Protein AF-A0A947CM32-F1 (afdb_monomer)

Radius of gyration: 19.54 Å; Cα contacts (8 Å, |Δi|>4): 293; chains: 1; bounding box: 45×35×66 Å

Nearest PDB structures (foldseek):
  1za0-assembly1_A  TM=7.035E-01  e=2.248E-02  Mycobacterium tuberculosis H37Rv
  6gp2-assembly1_B  TM=4.906E-01  e=3.180E-02  Mesoplasma florum L1
  4n83-assembly2_H  TM=5.102E-01  e=8.622E-02  Streptococcus sanguinis SK36
  7mmu-assembly1_B  TM=5.533E-01  e=1.515E-01  Aerococcus sp. Group 1
  2uw2-assembly1_A-2  TM=4.986E-01  e=1.515E-01  Homo sapiens

pLDDT: mean 83.69, std 16.02, range [38.38, 98.62]

Foldseek 3Di:
DVVLVVPFDQQDDPPFPLLLLQVQAWDPLVLVLLLVLLLLLCCLVVVLVLCCLFLLVVDPVSNVLSVSSNVRSNNLSVSSQSSCVSNPNHDDPCPNVVLVVVQPPVVVVVSVVLSVCRVVPVLQSLLLVLLLQLLQLLLLLVLLVLCLVPIPRPSSNVSSVSSSVSSVSSNVVSLVVSQVSLVVDPVSLVVSQVCCQPPDDHRCCSSDPLLVVLVSLCSSQPDCRSLVSLVVSLVSSLPRRNSPPRSRSNVSNVVNVVVNVVVVVVVVVVVVVVVVD

Structure (mmCIF, N/CA/C/O backbone):
data_AF-A0A947CM32-F1
#
_entry.id   AF-A0A947CM32-F1
#
loop_
_atom_site.group_PDB
_atom_site.id
_atom_site.type_symbol
_atom_site.label_atom_id
_atom_site.label_alt_id
_atom_site.label_comp_id
_atom_site.label_asym_id
_atom_site.label_entity_id
_atom_site.label_seq_id
_atom_site.pdbx_PDB_ins_code
_atom_site.Cartn_x
_atom_site.Cartn_y
_atom_site.Cartn_z
_atom_site.occupancy
_atom_site.B_iso_or_equiv
_atom_site.auth_seq_id
_atom_site.auth_comp_id
_atom_site.auth_asym_id
_atom_site.auth_atom_id
_atom_site.pdbx_PDB_model_num
ATOM 1 N N . MET A 1 1 ? -2.666 6.054 -19.650 1.00 83.31 1 MET A N 1
ATOM 2 C CA . MET A 1 1 ? -2.819 6.970 -18.499 1.00 83.31 1 MET A CA 1
ATOM 3 C C . MET A 1 1 ? -4.246 7.495 -18.274 1.00 83.31 1 MET A C 1
ATOM 5 O O . MET A 1 1 ? -4.754 7.391 -17.166 1.00 83.31 1 MET A O 1
ATOM 9 N N . ASP A 1 2 ? -4.926 8.022 -19.293 1.00 78.88 2 ASP A N 1
ATOM 10 C CA . ASP A 1 2 ? -6.162 8.830 -19.176 1.00 78.88 2 ASP A CA 1
ATOM 11 C C . ASP A 1 2 ? -7.282 8.268 -18.295 1.00 78.88 2 ASP A C 1
ATOM 13 O O . ASP A 1 2 ? -7.947 9.008 -17.571 1.00 78.88 2 ASP A O 1
ATOM 17 N N . LYS A 1 3 ? -7.512 6.950 -18.342 1.00 80.31 3 LYS A N 1
ATOM 18 C CA . LYS A 1 3 ? -8.532 6.307 -17.505 1.00 80.31 3 LYS A CA 1
ATOM 19 C C . LYS A 1 3 ? -8.216 6.456 -16.014 1.00 80.31 3 LYS A C 1
ATOM 21 O O . LYS A 1 3 ? -9.149 6.615 -15.239 1.00 80.31 3 LYS A O 1
ATOM 26 N N . PHE A 1 4 ? -6.945 6.397 -15.620 1.00 84.81 4 PHE A N 1
ATOM 27 C CA . PHE A 1 4 ? -6.530 6.554 -14.227 1.00 84.81 4 PHE A CA 1
ATOM 28 C C . PHE A 1 4 ? -6.818 7.981 -13.743 1.00 84.81 4 PHE A C 1
ATOM 30 O O . PHE A 1 4 ? -7.573 8.156 -12.792 1.00 84.81 4 PHE A O 1
ATOM 37 N N . LEU A 1 5 ? -6.345 8.985 -14.490 1.00 83.81 5 LEU A N 1
ATOM 38 C CA . LEU A 1 5 ? -6.530 10.404 -14.160 1.00 83.81 5 LEU A CA 1
ATOM 39 C C . LEU A 1 5 ? -8.009 10.804 -14.058 1.00 83.81 5 LEU A C 1
ATOM 41 O O . LEU A 1 5 ? -8.400 11.466 -13.107 1.00 83.81 5 LEU A O 1
ATOM 45 N N . LYS A 1 6 ? -8.860 10.348 -14.990 1.00 86.31 6 LYS A N 1
ATOM 46 C CA . LYS A 1 6 ? -10.304 10.664 -14.989 1.00 86.31 6 LYS A CA 1
ATOM 47 C C . LYS A 1 6 ? -11.055 10.186 -13.747 1.00 86.31 6 LYS A C 1
ATOM 49 O O . LYS A 1 6 ? -12.117 10.715 -13.442 1.00 86.31 6 LYS A O 1
ATOM 54 N N . HIS A 1 7 ? -10.558 9.143 -13.090 1.00 84.94 7 HIS A N 1
ATOM 55 C CA . HIS A 1 7 ? -11.209 8.566 -11.916 1.00 84.94 7 HIS A CA 1
ATOM 56 C C . HIS A 1 7 ? -10.522 8.970 -10.619 1.00 84.94 7 HIS A C 1
ATOM 58 O O . HIS A 1 7 ? -10.969 8.521 -9.560 1.00 84.94 7 HIS A O 1
ATOM 64 N N . SER A 1 8 ? -9.465 9.782 -10.703 1.00 87.81 8 SER A N 1
ATOM 65 C CA . SER A 1 8 ? -8.749 10.192 -9.518 1.00 87.81 8 SER A CA 1
ATOM 66 C C . SER A 1 8 ? -9.527 11.213 -8.713 1.00 87.81 8 SER A C 1
ATOM 68 O O . SER A 1 8 ? -10.136 12.130 -9.268 1.00 87.81 8 SER A O 1
ATOM 70 N N . ARG A 1 9 ? -9.531 11.015 -7.397 1.00 91.38 9 ARG A N 1
ATOM 71 C CA . ARG A 1 9 ? -10.192 11.900 -6.443 1.00 91.38 9 ARG A CA 1
ATOM 72 C C . ARG A 1 9 ? -9.753 11.583 -5.025 1.00 91.38 9 ARG A C 1
ATOM 74 O O . ARG A 1 9 ? -9.505 10.424 -4.696 1.00 91.38 9 ARG A O 1
ATOM 81 N N . ARG A 1 10 ? -9.814 12.602 -4.169 1.00 93.75 10 ARG A N 1
ATOM 82 C CA . ARG A 1 10 ? -9.846 12.432 -2.717 1.00 93.75 10 ARG A CA 1
ATOM 83 C C . ARG A 1 10 ? -10.887 11.365 -2.348 1.00 93.75 10 ARG A C 1
ATOM 85 O O . ARG A 1 10 ? -11.966 11.313 -2.948 1.00 93.75 10 ARG A O 1
ATOM 92 N N . ILE A 1 11 ? -10.568 10.518 -1.370 1.00 93.00 11 ILE A N 1
ATOM 93 C CA . ILE A 1 11 ? -11.569 9.620 -0.792 1.00 93.00 11 ILE A CA 1
ATOM 94 C C . ILE A 1 11 ? -12.712 10.436 -0.187 1.00 93.00 11 ILE A C 1
ATOM 96 O O . ILE A 1 11 ? -12.493 11.385 0.562 1.00 93.00 11 ILE A O 1
ATOM 100 N N . GLU A 1 12 ? -13.939 10.080 -0.554 1.00 92.12 12 GLU A N 1
ATOM 101 C CA . GLU A 1 12 ? -15.121 10.734 -0.006 1.00 92.12 12 GLU A CA 1
ATOM 102 C C . GLU A 1 12 ? -15.293 10.303 1.448 1.00 92.12 12 GLU A C 1
ATOM 104 O O . GLU A 1 12 ? -15.226 9.107 1.749 1.00 92.12 12 GLU A O 1
ATOM 109 N N . THR A 1 13 ? -15.491 11.273 2.331 1.00 94.50 13 THR A N 1
ATOM 110 C CA . THR A 1 13 ? -15.643 11.045 3.771 1.00 94.50 13 THR A CA 1
ATOM 111 C C . THR A 1 13 ? -16.726 11.917 4.405 1.00 94.50 13 THR A C 1
ATOM 113 O O . THR A 1 13 ? -16.988 11.795 5.600 1.00 94.50 13 THR A O 1
ATOM 116 N N . THR A 1 14 ? -17.367 12.800 3.632 1.00 93.12 14 THR A N 1
ATOM 117 C CA . THR A 1 14 ? -18.371 13.743 4.150 1.00 93.12 14 THR A CA 1
ATOM 118 C C . THR A 1 14 ? -19.693 13.074 4.519 1.00 93.12 14 THR A C 1
ATOM 120 O O . THR A 1 14 ? -20.426 13.597 5.350 1.00 93.12 14 THR A O 1
ATOM 123 N N . ASP A 1 15 ? -19.981 11.912 3.939 1.00 96.12 15 ASP A N 1
ATOM 124 C CA . ASP A 1 15 ? -21.167 11.086 4.182 1.00 96.12 15 ASP A CA 1
ATOM 125 C C . ASP A 1 15 ? -20.949 9.984 5.236 1.00 96.12 15 ASP A C 1
ATOM 127 O O . ASP A 1 15 ? -21.861 9.202 5.499 1.00 96.12 15 ASP A O 1
ATOM 131 N N . LEU A 1 16 ? -19.753 9.889 5.827 1.00 97.50 16 LEU A N 1
ATOM 132 C CA . LEU A 1 16 ? -19.474 8.938 6.902 1.00 97.50 16 LEU A CA 1
ATOM 133 C C . LEU A 1 16 ? -20.061 9.441 8.230 1.00 97.50 16 LEU A C 1
ATOM 135 O O . LEU A 1 16 ? -19.869 10.595 8.611 1.00 97.50 16 LEU A O 1
ATOM 139 N N . ASP A 1 17 ? 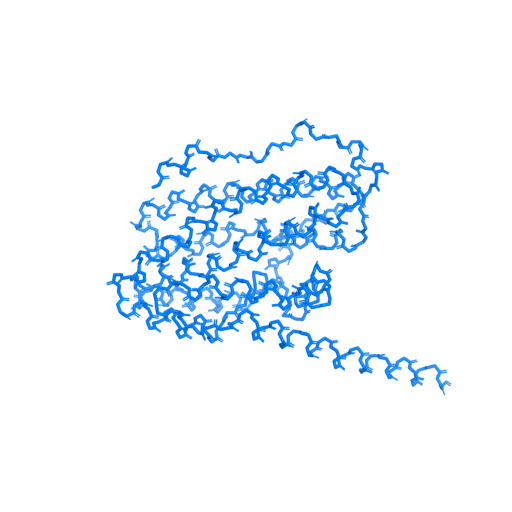-20.747 8.558 8.958 1.00 98.12 17 ASP A N 1
ATOM 140 C CA . ASP A 1 17 ? -21.308 8.856 10.282 1.00 98.12 17 ASP A CA 1
ATOM 141 C C . ASP A 1 17 ? -20.208 8.803 11.355 1.00 98.12 17 ASP A C 1
ATOM 143 O O . ASP A 1 17 ? -19.972 7.786 12.006 1.00 98.12 17 ASP A O 1
ATOM 147 N N . TRP A 1 18 ? -19.492 9.912 11.523 1.00 98.06 18 TRP A N 1
ATOM 148 C CA . TRP A 1 18 ? -18.396 10.013 12.491 1.00 98.06 18 TRP A CA 1
ATOM 149 C C . TRP A 1 18 ? -18.844 9.854 13.946 1.00 98.06 18 TRP A C 1
ATOM 151 O O . TRP A 1 18 ? -18.067 9.379 14.773 1.00 98.06 18 TRP A O 1
ATOM 161 N N . GLU A 1 19 ? -20.096 10.187 14.264 1.00 98.00 19 GLU A N 1
ATOM 162 C CA . GLU A 1 19 ? -20.643 9.946 15.598 1.00 98.00 19 GLU A CA 1
ATOM 163 C C . GLU A 1 19 ? -20.833 8.447 15.842 1.00 98.00 19 GLU A C 1
ATOM 165 O O . GLU A 1 19 ? -20.512 7.953 16.922 1.00 98.00 19 GLU A O 1
ATOM 170 N N . LEU A 1 20 ? -21.312 7.694 14.845 1.00 98.38 20 LEU A N 1
ATOM 171 C CA . LEU A 1 20 ? -21.363 6.234 14.916 1.00 98.38 20 LEU A CA 1
ATOM 172 C C . LEU A 1 20 ? -19.969 5.631 15.053 1.00 98.38 20 LEU A C 1
ATOM 174 O O . LEU A 1 20 ? -19.799 4.722 15.865 1.00 98.38 20 LEU A O 1
ATOM 178 N N . ALA A 1 21 ? -18.986 6.148 14.309 1.00 98.25 21 ALA A N 1
ATOM 179 C CA . ALA A 1 21 ? -17.605 5.695 14.426 1.00 98.25 21 ALA A CA 1
ATOM 180 C C . ALA A 1 21 ? -17.101 5.836 15.870 1.00 98.25 21 ALA A C 1
ATOM 182 O O . ALA A 1 21 ? -16.600 4.863 16.427 1.00 98.25 21 ALA A O 1
ATOM 183 N N . ALA A 1 22 ? -17.317 7.001 16.488 1.00 98.25 22 ALA A N 1
ATOM 184 C CA . ALA A 1 22 ? -16.940 7.266 17.874 1.00 98.25 22 ALA A CA 1
ATOM 185 C C . ALA A 1 22 ? -17.697 6.381 18.881 1.00 98.25 22 ALA A C 1
ATOM 187 O O . ALA A 1 22 ? -17.101 5.877 19.829 1.00 98.25 22 ALA A O 1
ATOM 188 N N . ARG A 1 23 ? -19.006 6.166 18.679 1.00 98.31 23 ARG A N 1
ATOM 189 C CA . ARG A 1 23 ? -19.837 5.341 19.577 1.00 98.31 23 ARG A CA 1
ATOM 190 C C . ARG A 1 23 ? -19.450 3.864 19.565 1.00 98.31 23 ARG A C 1
ATOM 192 O O . ARG A 1 23 ? -19.483 3.241 20.620 1.00 98.31 23 ARG A O 1
ATOM 199 N N . VAL A 1 24 ? -19.162 3.299 18.390 1.00 98.25 24 VAL A N 1
ATOM 200 C CA . VAL A 1 24 ? -18.735 1.892 18.269 1.00 98.25 24 VAL A CA 1
ATOM 201 C C . VAL A 1 24 ? -17.275 1.740 18.695 1.00 98.25 24 VAL A C 1
ATOM 203 O O . VAL A 1 24 ? -16.924 0.756 19.339 1.00 98.25 24 VAL A O 1
ATOM 206 N N . GLY A 1 25 ? -16.442 2.734 18.382 1.00 98.00 25 GLY A N 1
ATOM 207 C CA . GLY A 1 25 ? -15.012 2.712 18.660 1.00 98.00 25 GLY A CA 1
ATOM 208 C C . GLY A 1 25 ? -14.255 1.741 17.756 1.00 98.00 25 GLY A C 1
ATOM 209 O O . GLY A 1 25 ? -14.785 1.230 16.767 1.00 98.00 25 GLY A O 1
ATOM 210 N N . ILE A 1 26 ? -12.988 1.516 18.084 1.00 98.06 26 ILE A N 1
ATOM 211 C CA . ILE A 1 26 ? -12.110 0.540 17.432 1.00 98.06 26 ILE A CA 1
ATOM 212 C C . ILE A 1 26 ? -11.317 -0.201 18.509 1.00 98.06 26 ILE A C 1
ATOM 214 O O . ILE A 1 26 ? -11.085 0.315 19.602 1.00 98.06 26 ILE A O 1
ATOM 218 N N . SER A 1 27 ? -10.892 -1.421 18.212 1.00 96.06 27 SER A N 1
ATOM 219 C CA . SER A 1 27 ? -10.006 -2.189 19.083 1.00 96.06 27 SER A CA 1
ATOM 220 C C . SER A 1 27 ? -8.600 -1.582 19.133 1.00 96.06 27 SER A C 1
ATOM 222 O O . SER A 1 27 ? -8.153 -0.895 18.212 1.00 96.06 27 SER A O 1
ATOM 224 N N . ALA A 1 28 ? -7.843 -1.912 20.184 1.00 93.12 28 ALA A N 1
ATOM 225 C CA . ALA A 1 28 ? -6.446 -1.493 20.303 1.00 93.12 28 ALA A CA 1
ATOM 226 C C . ALA A 1 28 ? -5.590 -1.965 19.112 1.00 93.12 28 ALA A C 1
ATOM 228 O O . ALA A 1 28 ? -4.739 -1.226 18.626 1.00 93.12 28 ALA A O 1
ATOM 229 N N . THR A 1 29 ? -5.842 -3.176 18.603 1.00 91.06 29 THR A N 1
ATOM 230 C CA . THR A 1 29 ? -5.137 -3.704 17.428 1.00 91.06 29 THR A CA 1
ATOM 231 C C . THR A 1 29 ? -5.479 -2.928 16.158 1.00 91.06 29 THR A C 1
ATOM 233 O O . THR A 1 29 ? -4.581 -2.626 15.377 1.00 91.06 29 THR A O 1
ATOM 236 N N . GLU A 1 30 ? -6.745 -2.559 15.950 1.00 95.50 30 GLU A N 1
ATOM 237 C CA . GLU A 1 30 ? -7.128 -1.702 14.822 1.00 95.50 30 GLU A CA 1
ATOM 238 C C . GLU A 1 30 ? -6.480 -0.323 14.930 1.00 95.50 30 GLU A C 1
ATOM 240 O O . GLU A 1 30 ? -5.938 0.157 13.939 1.00 95.50 30 GLU A O 1
ATOM 245 N N . ALA A 1 31 ? -6.455 0.281 16.121 1.00 95.25 31 ALA A N 1
ATOM 246 C CA . ALA A 1 31 ? -5.796 1.566 16.340 1.00 95.25 31 ALA A CA 1
ATOM 247 C C . ALA A 1 31 ? -4.296 1.513 15.995 1.00 95.25 31 ALA A C 1
ATOM 249 O O . ALA A 1 31 ? -3.788 2.398 15.304 1.00 95.25 31 ALA A O 1
ATOM 250 N N . GLU A 1 32 ? -3.582 0.462 16.407 1.00 90.31 32 GLU A N 1
ATOM 251 C CA . GLU A 1 32 ? -2.165 0.263 16.071 1.00 90.31 32 GLU A CA 1
ATOM 252 C C . GLU A 1 32 ? -1.932 0.080 14.562 1.00 90.31 32 GLU A C 1
ATOM 254 O O . GLU A 1 32 ? -1.015 0.687 13.999 1.00 90.31 32 GLU A O 1
ATOM 259 N N . VAL A 1 33 ? -2.755 -0.744 13.900 1.00 91.44 33 VAL A N 1
ATOM 260 C CA . VAL A 1 33 ? -2.679 -0.985 12.448 1.00 91.44 33 VAL A CA 1
ATOM 261 C C . VAL A 1 33 ? -2.970 0.289 11.670 1.00 91.44 33 VAL A C 1
ATOM 263 O O . VAL A 1 33 ? -2.204 0.645 10.780 1.00 91.44 33 VAL A O 1
ATOM 266 N N . LEU A 1 34 ? -4.036 1.002 12.020 1.00 94.31 34 LEU A N 1
ATOM 267 C CA . LEU A 1 34 ? -4.426 2.242 11.358 1.00 94.31 34 LEU A CA 1
ATOM 268 C C . LEU A 1 34 ? -3.406 3.353 11.591 1.00 94.31 34 LEU A C 1
ATOM 270 O O . LEU A 1 34 ? -3.102 4.096 10.665 1.00 94.31 34 LEU A O 1
ATOM 274 N N . THR A 1 35 ? -2.816 3.429 12.786 1.00 90.56 35 THR A N 1
ATOM 275 C CA . THR A 1 35 ? -1.706 4.354 13.056 1.00 90.56 35 THR A CA 1
ATOM 276 C C . THR A 1 35 ? -0.540 4.073 12.117 1.00 90.56 35 THR A C 1
ATOM 278 O O . THR A 1 35 ? 0.012 4.989 11.516 1.00 90.56 35 THR A O 1
ATOM 281 N N . TYR A 1 36 ? -0.180 2.799 11.948 1.00 85.81 36 TYR A N 1
ATOM 282 C CA . TYR A 1 36 ? 0.868 2.430 11.008 1.00 85.81 36 TYR A CA 1
ATOM 283 C C . TYR A 1 36 ? 0.492 2.742 9.558 1.00 85.81 36 TYR A C 1
ATOM 285 O O . TYR A 1 36 ? 1.319 3.290 8.841 1.00 85.81 36 TYR A O 1
ATOM 293 N N . PHE A 1 37 ? -0.737 2.450 9.126 1.00 90.19 37 PHE A N 1
ATOM 294 C CA . PHE A 1 37 ? -1.190 2.810 7.781 1.00 90.19 37 PHE A CA 1
ATOM 295 C C . PHE A 1 37 ? -1.106 4.321 7.569 1.00 90.19 37 PHE A C 1
ATOM 297 O O . PHE A 1 37 ? -0.464 4.745 6.621 1.00 90.19 37 PHE A O 1
ATOM 304 N N . ALA A 1 38 ? -1.606 5.144 8.491 1.00 88.31 38 ALA A N 1
ATOM 305 C CA . ALA A 1 38 ? -1.481 6.598 8.396 1.00 88.31 38 ALA A CA 1
ATOM 306 C C . ALA A 1 38 ? -0.017 7.078 8.328 1.00 88.31 38 ALA A C 1
ATOM 308 O O . ALA A 1 38 ? 0.287 7.996 7.562 1.00 88.31 38 ALA A O 1
ATOM 309 N N . ASP A 1 39 ? 0.893 6.453 9.088 1.00 80.62 39 ASP A N 1
ATOM 310 C CA . ASP A 1 39 ? 2.329 6.755 9.037 1.00 80.62 39 ASP A CA 1
ATOM 311 C C . ASP A 1 39 ? 2.925 6.434 7.652 1.00 80.62 39 ASP A C 1
ATOM 313 O O . ASP A 1 39 ? 3.747 7.204 7.154 1.00 80.62 39 ASP A O 1
ATOM 317 N N . ILE A 1 40 ? 2.523 5.321 7.028 1.00 79.31 40 ILE A N 1
ATOM 318 C CA . ILE A 1 40 ? 3.000 4.893 5.704 1.00 79.31 40 ILE A CA 1
ATOM 319 C C . ILE A 1 40 ? 2.400 5.744 4.583 1.00 79.31 40 ILE A C 1
ATOM 321 O O . ILE A 1 40 ? 3.144 6.337 3.800 1.00 79.31 40 ILE A O 1
ATOM 325 N N . GLU A 1 41 ? 1.076 5.856 4.553 1.00 82.19 41 GLU A N 1
ATOM 326 C CA . GLU A 1 41 ? 0.301 6.643 3.589 1.00 82.19 41 GLU A CA 1
ATOM 327 C C . GLU A 1 41 ? 0.765 8.106 3.585 1.00 82.19 41 GLU A C 1
ATOM 329 O O . GLU A 1 41 ? 1.021 8.702 2.539 1.00 82.19 41 GLU A O 1
ATOM 334 N N . GLY A 1 42 ? 0.993 8.682 4.771 1.00 74.44 42 GLY A N 1
ATOM 335 C CA . GLY A 1 42 ? 1.467 10.058 4.926 1.00 74.44 42 GLY A CA 1
ATOM 336 C C . GLY A 1 42 ? 2.915 10.296 4.479 1.00 7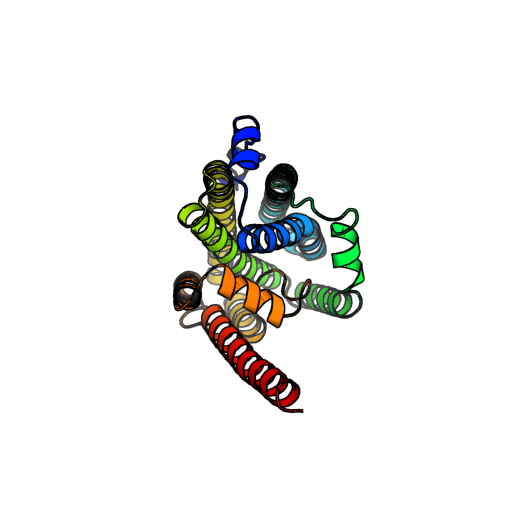4.44 42 GLY A C 1
ATOM 337 O O . GLY A 1 42 ? 3.326 11.452 4.344 1.00 74.44 42 GLY A O 1
ATOM 338 N N . GLN A 1 43 ? 3.699 9.239 4.249 1.00 73.94 43 GLN A N 1
ATOM 339 C CA . GLN A 1 43 ? 5.106 9.312 3.832 1.00 73.94 43 GLN A CA 1
ATOM 340 C C . GLN A 1 43 ? 5.332 9.042 2.344 1.00 73.94 43 GLN A C 1
ATOM 342 O O . GLN A 1 43 ? 6.452 9.198 1.852 1.00 73.94 43 GLN A O 1
ATOM 347 N N . THR A 1 44 ? 4.280 8.722 1.601 1.00 78.75 44 THR A N 1
ATOM 348 C CA . THR A 1 44 ? 4.300 8.502 0.144 1.00 78.75 44 THR A CA 1
ATOM 349 C C . THR A 1 44 ? 4.920 9.675 -0.632 1.00 78.75 44 THR A C 1
ATOM 351 O O . THR A 1 44 ? 5.605 9.468 -1.636 1.00 78.75 44 THR A O 1
ATOM 354 N N . ILE A 1 45 ? 4.845 10.896 -0.091 1.00 79.19 45 ILE A N 1
ATOM 355 C CA . ILE A 1 45 ? 5.523 12.094 -0.616 1.00 79.19 45 ILE A CA 1
ATOM 356 C C . ILE A 1 45 ? 7.045 11.961 -0.707 1.00 79.19 45 ILE A C 1
ATOM 358 O O . ILE A 1 45 ? 7.670 12.526 -1.609 1.00 79.19 45 ILE A O 1
ATOM 362 N N . PHE A 1 46 ? 7.664 11.199 0.193 1.00 75.06 46 PHE A N 1
ATOM 363 C CA . PHE A 1 46 ? 9.099 10.942 0.147 1.00 75.06 46 PHE A CA 1
ATOM 364 C C . PHE A 1 46 ? 9.442 9.937 -0.944 1.00 75.06 46 PHE A C 1
ATOM 366 O O . PHE A 1 46 ? 10.386 10.178 -1.692 1.00 75.06 46 PHE A O 1
ATOM 373 N N . TYR A 1 47 ? 8.626 8.896 -1.115 1.00 75.75 47 TYR A N 1
ATOM 374 C CA . TYR A 1 47 ? 8.772 7.964 -2.230 1.00 75.75 47 TYR A CA 1
ATOM 375 C C . TYR A 1 47 ? 8.611 8.676 -3.583 1.00 75.75 47 TYR A C 1
ATOM 377 O O . TYR A 1 47 ? 9.438 8.503 -4.482 1.00 75.75 47 TYR A O 1
ATOM 385 N N . LEU A 1 48 ? 7.613 9.563 -3.707 1.00 84.25 48 LEU A N 1
ATOM 386 C CA . LEU A 1 48 ? 7.463 10.441 -4.871 1.00 84.25 48 LEU A CA 1
ATOM 387 C C . LEU A 1 48 ? 8.738 11.259 -5.099 1.00 84.25 48 LEU A C 1
ATOM 389 O O . LEU A 1 48 ? 9.291 11.244 -6.199 1.00 84.25 48 LEU A O 1
ATOM 393 N N . LYS A 1 49 ? 9.218 11.966 -4.070 1.00 82.88 49 LYS A N 1
ATOM 394 C CA . LYS A 1 49 ? 10.432 12.786 -4.155 1.00 82.88 49 LYS A CA 1
ATOM 395 C C . LYS A 1 49 ? 11.629 11.957 -4.622 1.00 82.88 49 LYS A C 1
ATOM 397 O O . LYS A 1 49 ? 12.337 12.393 -5.524 1.00 82.88 49 LYS A O 1
ATOM 402 N N . GLU A 1 50 ? 11.863 10.790 -4.032 1.00 78.50 50 GLU A N 1
ATOM 403 C CA . GLU A 1 50 ? 12.979 9.907 -4.382 1.00 78.50 50 GLU A CA 1
ATOM 404 C C . GLU A 1 50 ? 12.906 9.461 -5.841 1.00 78.50 50 GLU A C 1
ATOM 406 O O . GLU A 1 50 ? 13.884 9.620 -6.572 1.00 78.50 50 GLU A O 1
ATOM 411 N N . LEU A 1 51 ? 11.737 9.019 -6.314 1.00 81.19 51 LEU A N 1
ATOM 412 C CA . LEU A 1 51 ? 11.554 8.659 -7.720 1.00 81.19 51 LEU A CA 1
ATOM 413 C C . LEU A 1 51 ? 11.743 9.850 -8.665 1.00 81.19 51 LEU A C 1
ATOM 415 O O . LEU A 1 51 ? 12.356 9.686 -9.724 1.00 81.19 51 LEU A O 1
ATOM 419 N N . LEU A 1 52 ? 11.287 11.048 -8.288 1.00 84.81 52 LEU A N 1
ATOM 420 C CA . LEU A 1 52 ? 11.471 12.266 -9.084 1.00 84.81 52 LEU A CA 1
ATOM 421 C C . LEU A 1 52 ? 12.938 12.720 -9.171 1.00 84.81 52 LEU A C 1
ATOM 423 O O . LEU A 1 52 ? 13.309 13.414 -10.115 1.00 84.81 52 LEU A O 1
ATOM 427 N N . MET A 1 53 ? 13.798 12.294 -8.243 1.00 81.44 53 MET A N 1
ATOM 428 C CA . MET A 1 53 ? 15.247 12.523 -8.330 1.00 81.44 53 MET A CA 1
ATOM 429 C C . MET A 1 53 ? 15.954 11.560 -9.299 1.00 81.44 53 MET A C 1
ATOM 431 O O . MET A 1 53 ? 17.163 11.675 -9.520 1.00 81.44 53 MET A O 1
ATOM 435 N N . THR A 1 54 ? 15.222 10.613 -9.891 1.00 80.50 54 THR A N 1
ATOM 436 C CA . THR A 1 54 ? 15.753 9.617 -10.828 1.00 80.50 54 THR A CA 1
ATOM 437 C C . THR A 1 54 ? 15.316 9.872 -12.271 1.00 80.50 54 THR A C 1
ATOM 439 O O . THR A 1 54 ? 14.534 10.771 -12.574 1.00 80.50 54 THR A O 1
ATOM 442 N N . ASN A 1 55 ? 15.777 9.025 -13.197 1.00 78.31 55 ASN A N 1
ATOM 443 C CA . ASN A 1 55 ? 15.332 9.062 -14.593 1.00 78.31 55 ASN A CA 1
ATOM 444 C C . ASN A 1 55 ? 13.830 8.786 -14.782 1.00 78.31 55 ASN A C 1
ATOM 446 O O . ASN A 1 55 ? 13.310 9.084 -15.855 1.00 78.31 55 ASN A O 1
ATOM 450 N N . ALA A 1 56 ? 13.127 8.278 -13.762 1.00 79.31 56 ALA A N 1
ATOM 451 C CA . ALA A 1 56 ? 11.673 8.131 -13.792 1.00 79.31 56 ALA A CA 1
ATOM 452 C C . ALA A 1 56 ? 10.953 9.471 -14.033 1.00 79.31 56 ALA A C 1
ATOM 454 O O . ALA A 1 56 ? 9.921 9.489 -14.695 1.00 79.31 56 ALA A O 1
ATOM 455 N N . ALA A 1 57 ? 11.540 10.597 -13.604 1.00 84.31 57 ALA A N 1
ATOM 456 C CA . ALA A 1 57 ? 10.996 11.938 -13.832 1.00 84.31 57 ALA A CA 1
ATOM 457 C C . ALA A 1 57 ? 10.927 12.357 -15.311 1.00 84.31 57 ALA A C 1
ATOM 459 O O . ALA A 1 57 ? 10.288 13.352 -15.643 1.00 84.31 57 ALA A O 1
ATOM 460 N N . ARG A 1 58 ? 11.603 11.630 -16.210 1.00 85.56 58 ARG A N 1
ATOM 461 C CA . ARG A 1 58 ? 11.566 11.896 -17.657 1.00 85.56 58 ARG A CA 1
ATOM 462 C C . ARG A 1 58 ? 10.398 11.213 -18.360 1.00 85.56 58 ARG A C 1
ATOM 464 O O . ARG A 1 58 ? 10.141 11.528 -19.518 1.00 85.56 58 ARG A O 1
ATOM 471 N N . ASP A 1 59 ? 9.722 10.281 -17.694 1.00 88.69 59 ASP A N 1
ATOM 472 C CA . ASP A 1 59 ? 8.547 9.615 -18.237 1.00 88.69 59 ASP A CA 1
ATOM 473 C C . ASP A 1 59 ? 7.281 10.373 -17.791 1.00 88.69 59 ASP A C 1
ATOM 475 O O . ASP A 1 59 ? 6.933 10.337 -16.606 1.00 88.69 59 ASP A O 1
ATOM 479 N N . PRO A 1 60 ? 6.579 11.061 -18.711 1.00 91.12 60 PRO A N 1
ATOM 480 C CA . PRO A 1 60 ? 5.411 11.861 -18.361 1.00 91.12 60 PRO A CA 1
ATOM 481 C C . PRO A 1 60 ? 4.251 11.013 -17.83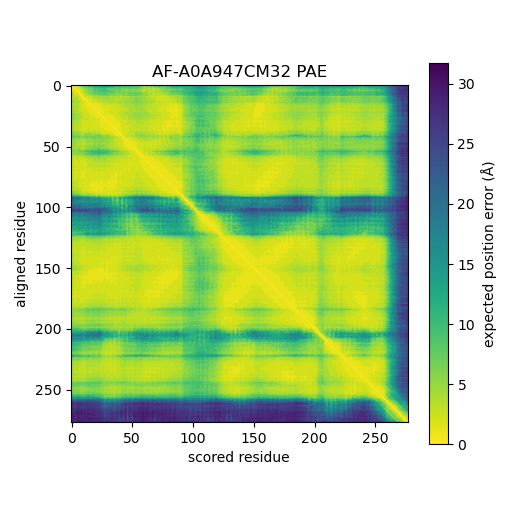2 1.00 91.12 60 PRO A C 1
ATOM 483 O O . PRO A 1 60 ? 3.474 11.507 -17.017 1.00 91.12 60 PRO A O 1
ATOM 486 N N . GLU A 1 61 ? 4.128 9.745 -18.244 1.00 91.25 61 GLU A N 1
ATOM 487 C CA . GLU A 1 61 ? 3.114 8.862 -17.677 1.00 91.25 61 GLU A CA 1
ATOM 488 C C . GLU A 1 61 ? 3.456 8.513 -16.226 1.00 91.25 61 GLU A C 1
ATOM 490 O O . GLU A 1 61 ? 2.591 8.579 -15.355 1.00 91.25 61 GLU A O 1
ATOM 495 N N . VAL A 1 62 ? 4.717 8.188 -15.935 1.00 90.25 62 VAL A N 1
ATOM 496 C CA . VAL A 1 62 ? 5.140 7.900 -14.556 1.00 90.25 62 VAL A CA 1
ATOM 497 C C . VAL A 1 62 ? 4.949 9.120 -13.662 1.00 90.25 62 VAL A C 1
ATOM 499 O O . VAL A 1 62 ? 4.386 8.986 -12.581 1.00 90.25 62 VAL A O 1
ATOM 502 N N . VAL A 1 63 ? 5.345 10.311 -14.117 1.00 91.62 63 VAL A N 1
ATOM 503 C CA . VAL A 1 63 ? 5.155 11.551 -13.349 1.00 91.62 63 VAL A CA 1
ATOM 504 C C . VAL A 1 63 ? 3.673 11.817 -13.091 1.00 91.62 63 VAL A C 1
ATOM 506 O O . VAL A 1 63 ? 3.297 12.047 -11.944 1.00 91.62 63 VAL A O 1
ATOM 509 N N . ALA A 1 64 ? 2.824 11.729 -14.122 1.00 93.19 64 ALA A N 1
ATOM 510 C CA . ALA A 1 64 ? 1.388 11.943 -13.969 1.00 93.19 64 ALA A CA 1
ATOM 511 C C . ALA A 1 64 ? 0.778 10.966 -12.957 1.00 93.19 64 ALA A C 1
ATOM 513 O O . ALA A 1 64 ? 0.042 11.384 -12.067 1.00 93.19 64 ALA A O 1
ATOM 514 N N . PHE A 1 65 ? 1.126 9.680 -13.053 1.00 93.69 65 PHE A N 1
ATOM 515 C CA . PHE A 1 65 ? 0.665 8.687 -12.092 1.00 93.69 65 PHE A CA 1
ATOM 516 C C . PHE A 1 65 ? 1.145 8.998 -10.677 1.00 93.69 65 PHE A C 1
ATOM 518 O O . PHE A 1 65 ? 0.308 9.070 -9.789 1.00 93.69 65 PHE A O 1
ATOM 525 N N . LEU A 1 66 ? 2.445 9.215 -10.458 1.00 92.19 66 LEU A N 1
ATOM 526 C CA . LEU A 1 66 ? 2.989 9.397 -9.110 1.00 92.19 66 LEU A CA 1
ATOM 527 C C . LEU A 1 66 ? 2.446 10.665 -8.432 1.00 92.19 66 LEU A C 1
ATOM 529 O O . LEU A 1 66 ? 2.202 10.655 -7.229 1.00 92.19 66 LEU A O 1
ATOM 533 N N . THR A 1 67 ? 2.220 11.750 -9.181 1.00 92.25 67 THR A N 1
ATOM 534 C CA . THR A 1 67 ? 1.575 12.960 -8.644 1.00 92.25 67 THR A CA 1
ATOM 535 C C . THR A 1 67 ? 0.142 12.679 -8.197 1.00 92.25 67 THR A C 1
ATOM 537 O O . THR A 1 67 ? -0.262 13.088 -7.111 1.00 92.25 67 THR A O 1
ATOM 540 N N . THR A 1 68 ? -0.626 11.979 -9.029 1.00 93.81 68 THR A N 1
ATOM 541 C CA . THR A 1 68 ? -2.021 11.641 -8.744 1.00 93.81 68 THR A CA 1
ATOM 542 C C . THR A 1 68 ? -2.149 10.616 -7.618 1.00 93.81 68 THR A C 1
ATOM 544 O O . THR A 1 68 ? -2.975 10.794 -6.732 1.00 93.81 68 THR A O 1
ATOM 547 N N . TRP A 1 69 ? -1.307 9.587 -7.624 1.00 94.12 69 TRP A N 1
ATOM 548 C CA . TRP A 1 69 ? -1.182 8.593 -6.563 1.00 94.12 69 TRP A CA 1
ATOM 549 C C . TRP A 1 69 ? -0.889 9.271 -5.225 1.00 94.12 69 TRP A C 1
ATOM 551 O O . TRP A 1 69 ? -1.699 9.178 -4.318 1.00 94.12 69 TRP A O 1
ATOM 561 N N . ASN A 1 70 ? 0.160 10.095 -5.142 1.00 92.56 70 ASN A N 1
ATOM 562 C CA . ASN A 1 70 ? 0.506 10.805 -3.910 1.00 92.56 70 ASN A CA 1
ATOM 563 C C . ASN A 1 70 ? -0.628 11.708 -3.387 1.00 92.56 70 ASN A C 1
ATOM 565 O O . ASN A 1 70 ? -0.789 11.881 -2.182 1.00 92.56 70 ASN A O 1
ATOM 569 N N . TYR A 1 71 ? -1.391 12.333 -4.288 1.00 93.62 71 TYR A N 1
ATOM 570 C CA . TYR A 1 71 ? -2.575 13.103 -3.905 1.00 93.62 71 TYR A CA 1
ATOM 571 C C . TYR A 1 71 ? -3.647 12.211 -3.258 1.00 93.62 71 TYR A C 1
ATOM 573 O O . TYR A 1 71 ? -4.250 12.616 -2.269 1.00 93.62 71 TYR A O 1
ATOM 581 N N . GLU A 1 72 ? -3.876 11.012 -3.793 1.00 95.44 72 GLU A N 1
ATOM 582 C CA . GLU A 1 72 ? -4.813 10.031 -3.234 1.00 95.44 72 GLU A CA 1
ATOM 583 C C . GLU A 1 72 ? -4.347 9.505 -1.868 1.00 95.44 72 GLU A C 1
ATOM 585 O O . GLU A 1 72 ? -5.111 9.613 -0.905 1.00 95.44 72 GLU A O 1
ATOM 590 N N . GLU A 1 73 ? -3.083 9.085 -1.753 1.00 93.25 73 GLU A N 1
ATOM 591 C CA . GLU A 1 73 ? -2.484 8.574 -0.504 1.00 93.25 73 GLU A CA 1
ATOM 592 C C . GLU A 1 73 ? -2.511 9.603 0.626 1.00 93.25 73 GLU A C 1
ATOM 594 O O . GLU A 1 73 ? -2.807 9.287 1.781 1.00 93.25 73 GLU A O 1
ATOM 599 N N . PHE A 1 74 ? -2.283 10.881 0.300 1.00 91.31 74 PHE A N 1
ATOM 600 C CA . PHE A 1 74 ? -2.423 11.954 1.281 1.00 91.31 74 PHE A CA 1
ATOM 601 C C . PHE A 1 74 ? -3.818 11.939 1.918 1.00 91.31 74 PHE A C 1
ATOM 603 O O . PHE A 1 74 ? -3.947 12.040 3.136 1.00 91.31 74 PHE A O 1
ATOM 610 N N . PHE A 1 75 ? -4.872 11.769 1.118 1.00 94.44 75 PHE A N 1
ATOM 611 C CA . PHE A 1 75 ? -6.230 11.726 1.649 1.00 94.44 75 PHE A CA 1
ATOM 612 C C . PHE A 1 75 ? -6.598 10.392 2.296 1.00 94.44 75 PHE A C 1
ATOM 614 O O . PHE A 1 75 ? -7.477 10.402 3.158 1.00 94.44 75 PHE A O 1
ATOM 621 N N . HIS A 1 76 ? -5.936 9.282 1.954 1.00 95.88 76 HIS A N 1
ATOM 622 C CA . HIS A 1 76 ? -6.028 8.045 2.734 1.00 95.88 76 HIS A CA 1
ATOM 623 C C . HIS A 1 76 ? -5.545 8.285 4.166 1.00 95.88 76 HIS A C 1
ATOM 625 O O . HIS A 1 76 ? -6.299 8.050 5.113 1.00 95.88 76 HIS A O 1
ATOM 631 N N . ALA A 1 77 ? -4.347 8.860 4.319 1.00 92.00 77 ALA A N 1
ATOM 632 C CA . ALA A 1 77 ? -3.773 9.186 5.621 1.00 92.00 77 ALA A CA 1
ATOM 633 C C . ALA A 1 77 ? -4.677 10.119 6.442 1.00 92.00 77 ALA A C 1
ATOM 635 O O . ALA A 1 77 ? -4.915 9.862 7.620 1.00 92.00 77 ALA A O 1
ATOM 636 N N . GLU A 1 78 ? -5.218 11.177 5.828 1.00 92.81 78 GLU A N 1
ATOM 637 C CA . GLU A 1 78 ? -6.102 12.124 6.524 1.00 92.81 78 GLU A CA 1
ATOM 638 C C . GLU A 1 78 ? -7.440 11.484 6.93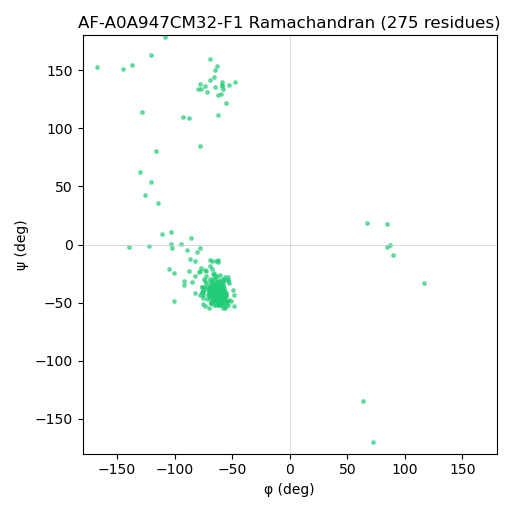1 1.00 92.81 78 GLU A C 1
ATOM 640 O O . GLU A 1 78 ? -7.927 11.729 8.034 1.00 92.81 78 GLU A O 1
ATOM 645 N N . GLY A 1 79 ? -8.024 10.623 6.089 1.00 95.75 79 GLY A N 1
ATOM 646 C CA . GLY A 1 79 ? -9.244 9.890 6.442 1.00 95.75 79 GLY A CA 1
ATOM 647 C C . GLY A 1 79 ? -9.032 8.921 7.608 1.00 95.75 79 GLY A C 1
ATOM 648 O O . GLY A 1 79 ? -9.879 8.829 8.497 1.00 95.75 79 GLY A O 1
ATOM 649 N N . ILE A 1 80 ? -7.886 8.235 7.635 1.00 96.62 80 ILE A N 1
ATOM 650 C CA . ILE A 1 80 ? -7.502 7.348 8.740 1.00 96.62 80 ILE A CA 1
ATOM 651 C C . ILE A 1 80 ? -7.247 8.152 10.017 1.00 96.62 80 ILE A C 1
ATOM 653 O O . ILE A 1 80 ? -7.732 7.767 11.079 1.00 96.62 80 ILE A O 1
ATOM 657 N N . ALA A 1 81 ? -6.534 9.278 9.922 1.00 94.50 81 ALA A N 1
ATOM 658 C CA . ALA A 1 81 ? -6.271 10.160 11.057 1.00 94.50 81 ALA A CA 1
ATOM 659 C C . ALA A 1 81 ? -7.572 10.683 11.683 1.00 94.50 81 ALA A C 1
ATOM 661 O O . ALA A 1 81 ? -7.718 10.646 12.902 1.00 94.50 81 ALA A O 1
ATOM 662 N N . GLN A 1 82 ? -8.542 11.086 10.857 1.00 96.25 82 GLN A N 1
ATOM 663 C CA . GLN A 1 82 ? -9.852 11.523 11.333 1.00 96.25 82 GLN A CA 1
ATOM 664 C C . GLN A 1 82 ? -10.594 10.401 12.073 1.00 96.25 82 GLN A C 1
ATOM 666 O O . GLN A 1 82 ? -11.128 10.636 13.154 1.00 96.25 82 GLN A O 1
ATOM 671 N N . LEU A 1 83 ? -10.613 9.181 11.522 1.00 97.94 83 LEU A N 1
ATOM 672 C CA . LEU A 1 83 ? -11.241 8.031 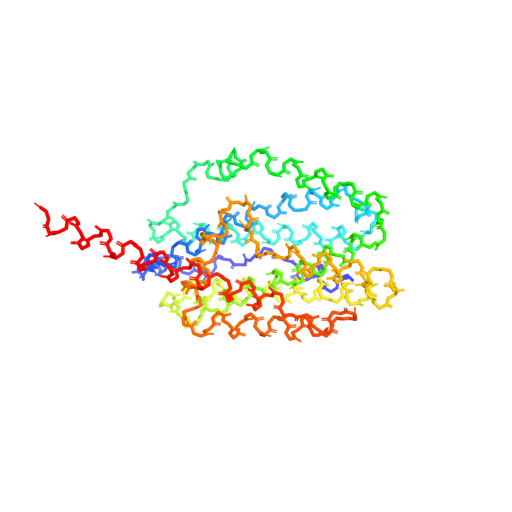12.179 1.00 97.94 83 LEU A CA 1
ATOM 673 C C . LEU A 1 83 ? -10.572 7.714 13.528 1.00 97.94 83 LEU A C 1
ATOM 675 O O . LEU A 1 83 ? -11.262 7.505 14.525 1.00 97.94 83 LEU A O 1
ATOM 679 N N . LEU A 1 84 ? -9.239 7.694 13.556 1.00 97.44 84 LEU A N 1
ATOM 680 C CA . LEU A 1 84 ? -8.447 7.490 14.766 1.00 97.44 84 LEU A CA 1
ATOM 681 C C . LEU A 1 84 ? -8.785 8.537 15.834 1.00 97.44 84 LEU A C 1
ATOM 683 O O . LEU A 1 84 ? -9.037 8.180 16.982 1.00 97.44 84 LEU A O 1
ATOM 687 N N . GLU A 1 85 ? -8.859 9.811 15.452 1.00 96.62 85 GLU A N 1
ATOM 688 C CA . GLU A 1 85 ? -9.175 10.907 16.364 1.00 96.62 85 GLU A CA 1
ATOM 689 C C . GLU A 1 85 ? -10.583 10.786 16.959 1.00 96.62 85 GLU A C 1
ATOM 691 O O . GLU A 1 85 ? -10.726 10.825 18.183 1.00 96.62 85 GLU A O 1
ATOM 696 N N . VAL A 1 86 ? -11.614 10.551 16.138 1.00 97.75 86 VAL A N 1
ATOM 697 C CA . VAL A 1 86 ? -12.992 10.416 16.654 1.00 97.75 86 VAL A CA 1
ATOM 698 C C . VAL A 1 86 ? -13.183 9.169 17.517 1.00 97.75 86 VAL A C 1
ATOM 700 O O . VAL A 1 86 ? -14.041 9.164 18.395 1.00 97.75 86 VAL A O 1
ATOM 703 N N . CYS A 1 87 ? -12.372 8.128 17.312 1.00 97.88 87 CYS A N 1
ATOM 704 C CA . CYS A 1 87 ? -12.384 6.924 18.143 1.00 97.88 87 CYS A CA 1
ATOM 705 C C . CYS A 1 87 ? -11.498 7.040 19.399 1.00 97.88 87 CYS A C 1
ATOM 707 O O . CYS A 1 87 ? -11.340 6.054 20.113 1.00 97.88 87 CYS A O 1
ATOM 709 N N . GLY A 1 88 ? -10.915 8.211 19.684 1.00 96.56 88 GLY A N 1
ATOM 710 C CA . GLY A 1 88 ? -10.127 8.450 20.900 1.00 96.56 88 GLY A CA 1
ATOM 711 C C . GLY A 1 88 ? -8.656 8.029 20.818 1.00 96.56 88 GLY A C 1
ATOM 712 O O . GLY A 1 88 ? -7.996 7.914 21.849 1.00 96.56 88 GLY A O 1
ATOM 713 N N . HIS A 1 89 ? -8.124 7.832 19.611 1.00 95.62 89 HIS A N 1
ATOM 714 C CA . HIS A 1 89 ? -6.735 7.452 19.342 1.00 95.62 89 HIS A CA 1
ATOM 715 C C . HIS A 1 89 ? -6.009 8.492 18.463 1.00 95.62 89 HIS A C 1
ATOM 717 O O . HIS A 1 89 ? -5.477 8.127 17.415 1.00 95.62 89 HIS A O 1
ATOM 723 N N . PRO A 1 90 ? -5.987 9.791 18.825 1.00 92.25 90 PRO A N 1
ATOM 724 C CA . PRO A 1 90 ? -5.395 10.821 17.975 1.00 92.25 90 PRO A CA 1
ATOM 725 C C . PRO A 1 90 ? -3.914 10.539 17.698 1.00 92.25 90 PRO A C 1
ATOM 727 O O . PRO A 1 90 ? -3.159 10.144 18.590 1.00 92.25 90 PRO A O 1
ATOM 730 N N . LEU A 1 91 ? -3.485 10.776 16.457 1.00 85.69 91 LEU A N 1
ATOM 731 C CA . LEU A 1 91 ? -2.071 10.702 16.099 1.00 85.69 91 LEU A CA 1
ATOM 732 C C . LEU A 1 91 ? -1.291 11.794 16.847 1.00 85.69 91 LEU A C 1
ATOM 734 O O . LEU A 1 91 ? -1.710 12.950 16.893 1.00 85.69 91 LEU A O 1
ATOM 738 N N . GLU A 1 92 ? -0.137 11.440 17.411 1.00 77.94 92 GLU A N 1
ATOM 739 C CA . GLU A 1 92 ? 0.706 12.390 18.145 1.00 77.94 92 GLU A CA 1
ATOM 740 C C . GLU A 1 92 ? 1.137 13.578 17.264 1.00 77.94 92 GLU A C 1
ATOM 742 O O . GLU A 1 92 ? 1.548 13.423 16.106 1.00 77.94 92 GLU A O 1
ATOM 747 N N . GLN A 1 93 ? 1.080 14.790 17.824 1.00 59.84 93 GLN A N 1
ATOM 748 C CA . GLN A 1 93 ? 1.550 15.990 17.133 1.00 59.84 93 GLN A CA 1
ATOM 749 C C . GLN A 1 93 ? 3.051 15.875 16.842 1.00 59.84 93 GLN A C 1
ATOM 751 O O . GLN A 1 93 ? 3.847 15.604 17.731 1.00 59.84 93 GLN A O 1
ATOM 756 N N . GLY A 1 94 ? 3.452 16.092 15.587 1.00 57.97 94 GLY A N 1
ATOM 757 C CA . GLY A 1 94 ? 4.857 15.983 15.178 1.00 57.97 94 GLY A CA 1
ATOM 758 C C . GLY A 1 94 ? 5.322 14.567 14.826 1.00 57.97 94 GLY A C 1
ATOM 759 O O . GLY A 1 94 ? 6.436 14.431 14.323 1.00 57.97 94 GLY A O 1
ATOM 760 N N . ARG A 1 95 ? 4.471 13.538 14.946 1.00 66.81 95 ARG A N 1
ATOM 761 C CA . ARG A 1 95 ? 4.798 12.144 14.589 1.00 66.81 95 ARG A CA 1
ATOM 762 C C . ARG A 1 95 ? 5.298 11.980 13.153 1.00 66.81 95 ARG A C 1
ATOM 764 O O . ARG A 1 95 ? 6.315 11.330 12.929 1.00 66.81 95 ARG A O 1
ATOM 771 N N . LYS A 1 96 ? 4.674 12.673 12.187 1.00 59.16 96 LYS A N 1
ATOM 772 C CA . LYS A 1 96 ? 5.140 12.726 10.782 1.00 59.16 96 LYS A CA 1
ATOM 773 C C . LYS A 1 96 ? 6.598 13.235 10.668 1.00 59.16 96 LYS A C 1
ATOM 775 O O . LYS A 1 96 ? 7.312 12.877 9.736 1.00 59.16 96 LYS A O 1
ATOM 780 N N . THR A 1 97 ? 7.058 14.056 11.617 1.00 55.59 97 THR A N 1
ATOM 781 C CA . THR A 1 97 ? 8.422 14.613 11.686 1.00 55.59 97 THR A CA 1
ATOM 782 C C . THR A 1 97 ? 9.378 13.745 12.516 1.00 55.59 97 THR A C 1
ATOM 784 O O . THR A 1 97 ? 10.549 13.642 12.157 1.00 55.59 97 THR A O 1
ATOM 787 N N . GLU A 1 98 ? 8.910 13.101 13.589 1.00 55.72 98 GLU A N 1
ATOM 788 C CA . GLU A 1 98 ? 9.717 12.228 14.461 1.00 55.72 98 GLU A CA 1
ATOM 789 C C . GLU A 1 98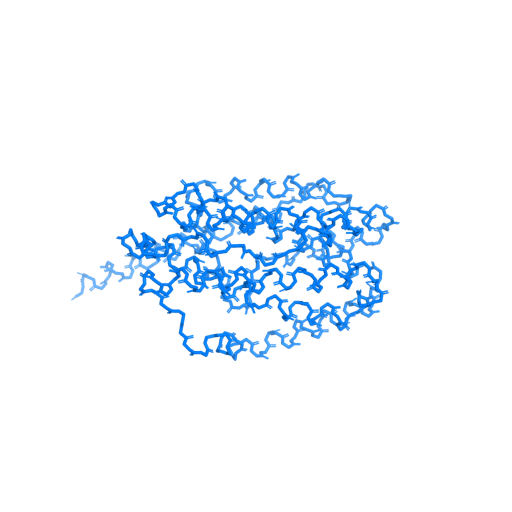 ? 10.021 10.865 13.842 1.00 55.72 98 GLU A C 1
ATOM 791 O O . GLU A 1 98 ? 11.165 10.407 13.880 1.00 55.72 98 GLU A O 1
ATOM 796 N N . VAL A 1 99 ? 9.039 10.264 13.162 1.00 56.84 99 VAL A N 1
ATOM 797 C CA . VAL A 1 99 ? 9.266 9.071 12.333 1.00 56.84 99 VAL A CA 1
ATOM 798 C C . VAL A 1 99 ? 10.412 9.317 11.339 1.00 56.84 99 VAL A C 1
ATOM 800 O O . VAL A 1 99 ? 11.231 8.445 11.062 1.00 56.84 99 VAL A O 1
ATOM 803 N N . ARG A 1 100 ? 10.543 10.561 10.875 1.00 55.56 100 ARG A N 1
ATOM 804 C CA . ARG A 1 100 ? 11.621 1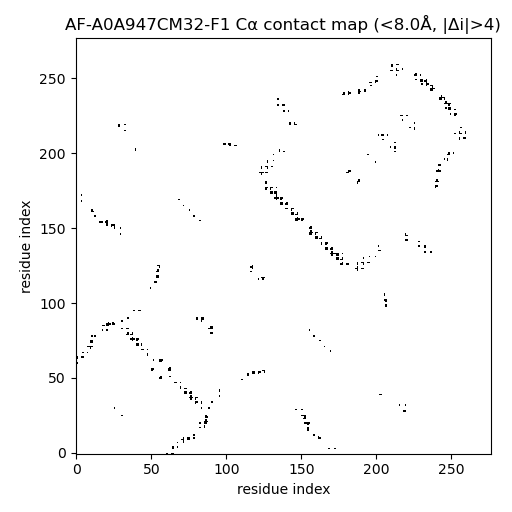1.021 10.002 1.00 55.56 100 ARG A CA 1
ATOM 805 C C . ARG A 1 100 ? 12.971 11.202 10.716 1.00 55.56 100 ARG A C 1
ATOM 807 O O . ARG A 1 100 ? 14.008 10.990 10.085 1.00 55.56 100 ARG A O 1
ATOM 814 N N . THR A 1 101 ? 13.023 11.655 11.971 1.00 51.81 101 THR A N 1
ATOM 815 C CA . THR A 1 101 ? 14.306 11.927 12.653 1.00 51.81 101 THR A CA 1
ATOM 816 C C . THR A 1 101 ? 14.987 10.661 13.164 1.00 51.81 101 THR A C 1
ATOM 818 O O . THR A 1 101 ? 16.216 10.670 13.274 1.00 51.81 101 THR A O 1
ATOM 821 N N . GLY A 1 102 ? 14.238 9.580 13.398 1.00 51.22 102 GLY A N 1
ATOM 822 C CA . GLY A 1 102 ? 14.769 8.284 13.838 1.00 51.22 102 GLY A CA 1
ATOM 823 C C . GLY A 1 102 ? 15.601 7.523 12.792 1.00 51.22 102 GLY A C 1
ATOM 824 O O . GLY A 1 102 ? 16.408 6.674 13.161 1.00 51.22 102 GLY A O 1
ATOM 825 N N . VAL A 1 103 ? 15.483 7.854 11.498 1.00 53.03 103 VAL A N 1
ATOM 826 C CA . VAL A 1 103 ? 16.037 7.058 10.375 1.00 53.03 103 VAL A CA 1
ATOM 827 C C . VAL A 1 103 ? 17.155 7.799 9.618 1.00 53.03 103 VAL A C 1
ATOM 829 O O . VAL A 1 103 ? 17.278 7.747 8.399 1.00 53.03 103 VAL A O 1
ATOM 832 N N . GLN A 1 104 ? 17.996 8.576 10.303 1.00 55.34 104 GLN A N 1
ATOM 833 C CA . GLN A 1 104 ? 18.853 9.548 9.600 1.00 55.34 104 GLN A CA 1
ATOM 834 C C . GLN A 1 104 ? 20.087 8.984 8.879 1.00 55.34 104 GLN A C 1
ATOM 836 O O . GLN A 1 104 ? 20.615 9.672 8.002 1.00 55.34 104 GLN A O 1
ATOM 841 N N . LEU A 1 105 ? 20.576 7.790 9.228 1.00 53.38 105 LEU A N 1
ATOM 842 C CA . LEU A 1 105 ? 21.796 7.238 8.620 1.00 53.38 105 LEU A CA 1
ATOM 843 C C . LEU A 1 105 ? 21.490 6.204 7.531 1.00 53.38 105 LEU A C 1
ATOM 845 O O . LEU A 1 105 ? 22.004 6.328 6.420 1.00 53.38 105 LEU A O 1
ATOM 849 N N . SER A 1 106 ? 20.612 5.240 7.813 1.00 54.22 106 SER A N 1
ATOM 850 C CA . SER A 1 106 ? 20.173 4.228 6.843 1.00 54.22 106 SER A CA 1
ATOM 851 C C . SER A 1 106 ? 19.454 4.858 5.650 1.00 54.22 106 SER A C 1
ATOM 853 O O . SER A 1 106 ? 19.820 4.558 4.516 1.00 54.22 106 SER A O 1
ATOM 855 N N . ALA A 1 107 ? 18.548 5.819 5.874 1.00 61.75 107 ALA A N 1
ATOM 856 C CA . ALA A 1 107 ? 17.829 6.484 4.783 1.00 61.75 107 ALA A CA 1
ATOM 857 C C . ALA A 1 107 ? 18.762 7.274 3.848 1.00 61.75 107 ALA A C 1
ATOM 859 O O . ALA A 1 107 ? 18.543 7.330 2.642 1.00 61.75 107 ALA A O 1
ATOM 860 N N . LYS A 1 108 ? 19.849 7.866 4.369 1.00 62.72 108 LYS A N 1
ATOM 861 C CA . LYS A 1 108 ? 20.841 8.565 3.528 1.00 62.72 108 LYS A CA 1
ATOM 862 C C . LYS A 1 108 ? 21.627 7.595 2.648 1.00 62.72 108 LYS A C 1
ATOM 864 O O . LYS A 1 108 ? 21.904 7.915 1.493 1.00 62.72 108 LYS A O 1
ATOM 869 N N . VAL A 1 109 ? 21.990 6.430 3.187 1.00 58.28 109 VAL A N 1
ATOM 870 C CA . VAL A 1 109 ? 22.683 5.371 2.438 1.00 58.28 109 VAL A CA 1
ATOM 871 C C . VAL A 1 109 ? 21.762 4.782 1.372 1.00 58.28 109 VAL A C 1
ATOM 873 O O . VAL A 1 109 ? 22.183 4.619 0.228 1.00 58.28 109 VAL A O 1
ATOM 876 N N . GLU A 1 110 ? 20.500 4.537 1.712 1.00 66.06 110 GLU A N 1
ATOM 877 C CA . GLU A 1 110 ? 19.495 4.031 0.782 1.00 66.06 110 GLU A CA 1
ATOM 878 C C . GLU A 1 110 ? 19.218 5.022 -0.354 1.00 66.06 110 GLU A C 1
ATOM 880 O O . GLU A 1 110 ? 19.332 4.659 -1.525 1.00 66.06 110 GLU A O 1
ATOM 885 N N . ALA A 1 111 ? 18.987 6.300 -0.040 1.00 67.44 111 ALA A N 1
ATOM 886 C CA . ALA A 1 111 ? 18.796 7.345 -1.045 1.00 67.44 111 ALA A CA 1
ATOM 887 C C . ALA A 1 111 ? 20.018 7.491 -1.974 1.00 67.44 111 ALA A C 1
ATOM 889 O O . ALA A 1 111 ? 19.876 7.687 -3.188 1.00 67.44 111 ALA A O 1
ATOM 890 N N . ALA A 1 112 ? 21.236 7.354 -1.436 1.00 64.56 112 ALA A N 1
ATOM 891 C CA . ALA A 1 112 ? 22.460 7.352 -2.233 1.00 64.56 112 ALA A CA 1
ATOM 892 C C . ALA A 1 112 ? 22.546 6.118 -3.151 1.00 64.56 112 ALA A C 1
ATOM 894 O O . ALA A 1 112 ? 22.880 6.256 -4.331 1.00 64.56 112 ALA A O 1
ATOM 895 N N . ALA A 1 113 ? 22.196 4.932 -2.646 1.00 66.62 113 ALA A N 1
ATOM 896 C CA . ALA A 1 113 ? 22.173 3.691 -3.416 1.00 66.62 113 ALA A CA 1
ATOM 897 C C . ALA A 1 113 ? 21.121 3.728 -4.535 1.00 66.62 113 ALA A C 1
ATOM 899 O O . ALA A 1 113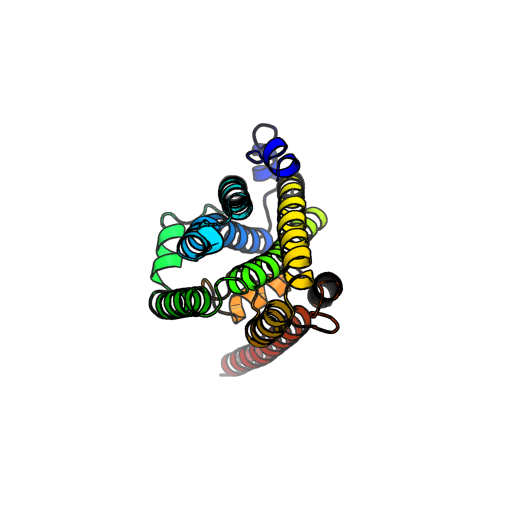 ? 21.437 3.395 -5.678 1.00 66.62 113 ALA A O 1
ATOM 900 N N . GLN A 1 114 ? 19.906 4.204 -4.252 1.00 69.44 114 GLN A N 1
ATOM 901 C CA . GLN A 1 114 ? 18.859 4.397 -5.256 1.00 69.44 114 GLN A CA 1
ATOM 902 C C . GLN A 1 114 ? 19.296 5.398 -6.335 1.00 69.44 114 GLN A C 1
ATOM 904 O O . GLN A 1 114 ? 19.177 5.124 -7.532 1.00 69.44 114 GLN A O 1
ATOM 909 N N . THR A 1 115 ? 19.887 6.530 -5.932 1.00 72.19 115 THR A N 1
ATOM 910 C CA . THR A 1 115 ? 20.420 7.527 -6.873 1.00 72.19 115 THR A CA 1
ATOM 911 C C . THR A 1 115 ? 21.486 6.907 -7.777 1.00 72.19 115 THR A C 1
ATOM 913 O O . THR A 1 115 ? 21.447 7.093 -8.995 1.00 72.19 115 THR A O 1
ATOM 916 N N . LEU A 1 116 ? 22.418 6.136 -7.210 1.00 70.25 116 LEU A N 1
ATOM 917 C CA . LEU A 1 116 ? 23.467 5.454 -7.963 1.00 70.25 116 LEU A CA 1
ATOM 918 C C . LEU A 1 116 ? 22.889 4.412 -8.931 1.00 70.25 116 LEU A C 1
ATOM 920 O O . LEU A 1 116 ? 23.208 4.446 -10.120 1.00 70.25 116 LEU A O 1
ATOM 924 N N . LEU A 1 117 ? 21.998 3.535 -8.460 1.00 71.81 117 LEU A N 1
ATOM 925 C CA . LEU A 1 117 ? 21.329 2.527 -9.289 1.00 71.81 117 LEU A CA 1
ATOM 926 C C . LEU A 1 117 ? 20.549 3.169 -10.437 1.00 71.81 117 LEU A C 1
ATOM 928 O O . LEU A 1 117 ? 20.611 2.683 -11.565 1.00 71.81 117 LEU A O 1
ATOM 932 N N . SER A 1 118 ? 19.870 4.288 -10.186 1.00 75.69 118 SER A N 1
ATOM 933 C CA . SER A 1 118 ? 19.115 4.994 -11.221 1.00 75.69 118 SER A CA 1
ATOM 934 C C . SER A 1 118 ? 19.993 5.617 -12.310 1.00 75.69 118 SER A C 1
ATOM 936 O O . SER A 1 118 ? 19.578 5.691 -13.470 1.00 75.69 118 SER A O 1
ATOM 938 N N . LYS A 1 119 ? 21.212 6.045 -11.954 1.00 74.38 119 LYS A N 1
ATOM 939 C CA . LYS A 1 119 ? 22.205 6.570 -12.900 1.00 74.38 119 LYS A CA 1
ATOM 940 C C . LYS A 1 119 ? 22.861 5.451 -13.703 1.00 74.38 119 LYS A C 1
ATOM 942 O O . LYS A 1 119 ? 23.045 5.610 -14.905 1.00 74.38 119 LYS A O 1
ATOM 947 N N . LEU A 1 120 ? 23.187 4.330 -13.057 1.00 74.38 120 LEU A N 1
ATOM 948 C CA . LEU A 1 120 ? 23.817 3.173 -13.703 1.00 74.38 120 LEU A CA 1
ATOM 949 C C . LEU A 1 120 ? 22.842 2.394 -14.599 1.00 74.38 120 LEU A C 1
ATOM 951 O O . LEU A 1 120 ? 23.243 1.866 -15.634 1.00 74.38 120 LEU A O 1
ATOM 955 N N . PHE A 1 121 ? 21.560 2.343 -14.229 1.00 78.88 121 PHE A N 1
ATOM 956 C CA . PHE A 1 121 ? 20.535 1.548 -14.911 1.00 78.88 121 PHE A CA 1
ATOM 957 C C . PHE A 1 121 ? 19.278 2.376 -15.234 1.00 78.88 121 PHE A C 1
ATOM 959 O O . PHE A 1 121 ? 18.182 2.046 -14.771 1.00 78.88 121 PHE A O 1
ATOM 966 N N . PRO A 1 122 ? 19.390 3.425 -16.069 1.00 75.38 122 PRO A N 1
ATOM 967 C CA . PRO A 1 122 ? 18.326 4.408 -16.296 1.00 75.38 122 PRO A CA 1
ATOM 968 C C . PRO A 1 122 ? 17.010 3.808 -16.809 1.00 75.38 122 PRO A C 1
ATOM 970 O O . PRO A 1 122 ? 15.940 4.284 -16.447 1.00 75.38 122 PRO A O 1
ATOM 973 N N . SER A 1 123 ? 17.074 2.747 -17.618 1.00 71.69 123 SER A N 1
ATOM 974 C CA . SER A 1 123 ? 15.893 2.063 -18.166 1.00 71.69 123 SER A CA 1
ATOM 975 C C . SER A 1 123 ? 15.335 0.963 -17.256 1.00 71.69 123 SER A C 1
ATOM 977 O O . SER A 1 123 ? 14.166 0.601 -17.353 1.00 71.69 123 SER A O 1
ATOM 979 N N . SER A 1 124 ? 16.156 0.408 -16.360 1.00 82.12 124 SER A N 1
ATOM 980 C CA . SER A 1 124 ? 15.768 -0.742 -15.528 1.00 82.12 124 SER A CA 1
ATOM 981 C C . SER A 1 124 ? 15.377 -0.349 -14.110 1.00 82.12 124 SER A C 1
ATOM 983 O O . SER A 1 124 ? 14.569 -1.044 -13.503 1.00 82.12 124 SER A O 1
ATOM 985 N N . PHE A 1 125 ? 15.864 0.788 -13.609 1.00 83.75 125 PHE A N 1
ATOM 986 C CA . PHE A 1 125 ? 15.452 1.313 -12.312 1.00 83.75 125 PHE A CA 1
ATOM 987 C C . PHE A 1 125 ? 13.945 1.618 -12.252 1.00 83.75 125 PHE A C 1
ATOM 989 O O . PHE A 1 125 ? 13.300 1.078 -11.358 1.00 83.75 125 PHE A O 1
ATOM 996 N N . PRO A 1 126 ? 13.322 2.319 -13.229 1.00 86.69 126 PRO A N 1
ATOM 997 C CA . PRO A 1 126 ? 11.866 2.463 -13.240 1.00 86.69 126 PRO A CA 1
ATOM 998 C C . PRO A 1 126 ? 11.153 1.108 -13.244 1.00 86.69 126 PRO A C 1
ATOM 1000 O O . PRO A 1 126 ? 10.174 0.930 -12.541 1.00 86.69 126 PRO A O 1
ATOM 1003 N N . THR A 1 127 ? 11.664 0.114 -13.974 1.00 91.38 127 THR A N 1
ATOM 1004 C CA . THR A 1 127 ? 11.069 -1.236 -14.004 1.00 91.38 127 THR A CA 1
ATOM 1005 C C . THR A 1 127 ? 11.071 -1.904 -12.627 1.00 91.38 127 THR A C 1
ATOM 1007 O O . THR A 1 127 ? 10.068 -2.494 -12.220 1.00 91.38 127 THR A O 1
ATOM 1010 N N . LEU A 1 128 ? 12.182 -1.785 -11.894 1.00 90.44 128 LEU A N 1
ATOM 1011 C CA . LEU A 1 128 ? 12.288 -2.230 -10.508 1.00 90.44 128 LEU A CA 1
ATOM 1012 C C . LEU A 1 128 ? 11.297 -1.481 -9.611 1.00 90.44 128 LEU A C 1
ATOM 1014 O O . LEU A 1 128 ? 10.518 -2.137 -8.929 1.00 90.44 128 LEU A O 1
ATOM 1018 N N . SER A 1 129 ? 11.275 -0.146 -9.656 1.00 88.88 129 SER A N 1
ATOM 1019 C CA . SER A 1 129 ? 10.366 0.673 -8.843 1.00 88.88 129 SER A CA 1
ATOM 1020 C C . SER A 1 129 ? 8.901 0.317 -9.084 1.00 88.88 129 SER A C 1
ATOM 1022 O O . SER A 1 129 ? 8.142 0.183 -8.134 1.00 88.88 129 SER A O 1
ATOM 1024 N N . MET A 1 130 ? 8.510 0.091 -10.342 1.00 93.31 130 MET A N 1
ATOM 1025 C CA . MET A 1 130 ? 7.133 -0.269 -10.691 1.00 93.31 130 MET A CA 1
ATOM 1026 C C . MET A 1 130 ? 6.755 -1.669 -10.203 1.00 93.31 130 MET A C 1
ATOM 1028 O O . MET A 1 130 ? 5.631 -1.891 -9.762 1.00 93.31 130 MET A O 1
ATOM 1032 N N . THR A 1 131 ? 7.699 -2.612 -10.262 1.00 94.94 131 THR A N 1
ATOM 1033 C CA . THR A 1 131 ? 7.516 -3.968 -9.720 1.00 94.94 131 THR A CA 1
ATOM 1034 C C . THR A 1 131 ? 7.376 -3.923 -8.201 1.00 94.94 131 THR A C 1
ATOM 1036 O O . THR A 1 131 ? 6.499 -4.576 -7.642 1.00 94.94 131 THR A O 1
ATOM 1039 N N . TRP A 1 132 ? 8.212 -3.118 -7.543 1.00 92.00 132 TRP A N 1
ATOM 1040 C CA . TRP A 1 132 ? 8.165 -2.936 -6.100 1.00 92.00 132 TRP A CA 1
ATOM 1041 C C . TRP A 1 132 ? 6.852 -2.302 -5.661 1.00 92.00 132 TRP A C 1
ATOM 1043 O O . TRP A 1 132 ? 6.146 -2.906 -4.860 1.00 92.00 132 TRP A O 1
ATOM 1053 N N . GLY A 1 133 ? 6.471 -1.170 -6.263 1.00 91.44 133 GLY A N 1
ATOM 1054 C CA . GLY A 1 133 ? 5.183 -0.518 -6.027 1.00 91.44 133 GLY A CA 1
ATOM 1055 C C . GLY A 1 133 ? 4.021 -1.496 -6.182 1.00 91.44 133 GLY A C 1
ATOM 1056 O O . GLY A 1 133 ? 3.241 -1.659 -5.259 1.00 91.44 133 GLY A O 1
ATOM 1057 N N . ALA A 1 134 ? 3.977 -2.283 -7.264 1.00 96.19 134 ALA A N 1
ATOM 1058 C CA . ALA A 1 134 ? 2.922 -3.284 -7.451 1.00 96.19 134 ALA A CA 1
ATOM 1059 C C . ALA A 1 134 ? 2.817 -4.296 -6.292 1.00 96.19 134 ALA A C 1
ATOM 1061 O O . ALA A 1 134 ? 1.711 -4.653 -5.897 1.00 96.19 134 ALA A O 1
ATOM 1062 N N . SER A 1 135 ? 3.937 -4.770 -5.740 1.00 94.44 135 SER A N 1
ATOM 1063 C CA . SER A 1 135 ? 3.888 -5.685 -4.589 1.00 94.44 135 SER A CA 1
ATOM 1064 C C . SER A 1 135 ? 3.373 -5.008 -3.317 1.00 94.44 135 SER A C 1
ATOM 1066 O O . SER A 1 135 ? 2.585 -5.606 -2.588 1.00 94.44 135 SER A O 1
ATOM 1068 N N . GLN A 1 136 ? 3.772 -3.754 -3.092 1.00 90.62 136 GLN A N 1
ATOM 1069 C CA . GLN A 1 136 ? 3.393 -2.977 -1.917 1.00 90.62 136 GLN A CA 1
ATOM 1070 C C . GLN A 1 136 ? 1.909 -2.621 -1.931 1.00 90.62 136 GLN A C 1
ATOM 1072 O O . GLN A 1 136 ? 1.207 -2.930 -0.978 1.00 90.62 136 GLN A O 1
ATOM 1077 N N . GLU A 1 137 ? 1.420 -2.103 -3.055 1.00 94.19 137 GLU A N 1
ATOM 1078 C CA . GLU A 1 137 ? 0.006 -1.788 -3.292 1.00 94.19 137 GLU A CA 1
ATOM 1079 C C . GLU A 1 137 ? -0.901 -3.011 -3.152 1.00 94.19 137 GLU A C 1
ATOM 1081 O O . GLU A 1 137 ? -2.057 -2.943 -2.739 1.00 94.19 137 GLU A O 1
ATOM 1086 N N . MET A 1 138 ? -0.398 -4.188 -3.539 1.00 95.94 138 MET A N 1
ATOM 1087 C CA . MET A 1 138 ? -1.161 -5.411 -3.341 1.00 95.94 138 MET A CA 1
ATOM 1088 C C . MET A 1 138 ? -1.217 -5.787 -1.860 1.00 95.94 138 MET A C 1
ATOM 1090 O O . MET A 1 138 ? -2.265 -6.237 -1.406 1.00 95.94 138 MET A O 1
ATOM 1094 N N . LEU A 1 139 ? -0.129 -5.601 -1.109 1.00 91.94 139 LEU A N 1
ATOM 1095 C CA . LEU A 1 139 ? -0.091 -5.857 0.328 1.00 91.94 139 LEU A CA 1
ATOM 1096 C C . LEU A 1 139 ? -1.007 -4.895 1.104 1.00 91.94 139 LEU A C 1
ATOM 1098 O O . LEU A 1 139 ? -1.822 -5.365 1.902 1.00 91.94 139 LEU A O 1
ATOM 1102 N N . THR A 1 140 ? -0.935 -3.588 0.833 1.00 91.62 140 THR A N 1
ATOM 1103 C CA . THR A 1 140 ? -1.811 -2.559 1.429 1.00 91.62 140 THR A CA 1
ATOM 1104 C C . THR A 1 140 ? -3.275 -2.842 1.108 1.00 91.62 140 THR A C 1
ATOM 1106 O O . THR A 1 140 ? -4.100 -2.929 2.020 1.00 91.62 140 THR A O 1
ATOM 1109 N N . LEU A 1 141 ? -3.594 -3.152 -0.157 1.00 95.56 141 LEU A N 1
ATOM 1110 C CA . LEU A 1 141 ? -4.928 -3.587 -0.576 1.00 95.56 141 LEU A CA 1
ATOM 1111 C C . LEU A 1 141 ? -5.445 -4.766 0.260 1.00 95.56 141 LEU A C 1
ATOM 1113 O O . LEU A 1 141 ? -6.590 -4.734 0.720 1.00 95.56 141 LEU A O 1
ATOM 1117 N N . ARG A 1 142 ? -4.636 -5.817 0.468 1.00 95.44 142 ARG A N 1
ATOM 1118 C CA . ARG A 1 142 ? -5.060 -6.966 1.291 1.00 95.44 142 ARG A CA 1
ATOM 1119 C C . ARG A 1 142 ? -5.254 -6.578 2.748 1.00 95.44 142 ARG A C 1
ATOM 1121 O O . ARG A 1 142 ? -6.148 -7.132 3.386 1.00 95.44 142 ARG A O 1
ATOM 1128 N N . GLY A 1 143 ? -4.468 -5.627 3.246 1.00 94.12 143 GLY A N 1
ATOM 1129 C CA . GLY A 1 143 ? -4.610 -5.081 4.589 1.00 94.12 143 GLY A CA 1
ATOM 1130 C C . GLY A 1 143 ? -5.944 -4.368 4.792 1.00 94.12 143 GLY A C 1
ATOM 1131 O O . GLY A 1 143 ? -6.691 -4.712 5.707 1.00 94.12 143 GLY A O 1
ATOM 1132 N N . TYR A 1 144 ? -6.310 -3.458 3.888 1.00 97.00 144 TYR A N 1
ATOM 1133 C CA . TYR A 1 144 ? -7.611 -2.786 3.938 1.00 97.00 144 TYR A CA 1
ATOM 1134 C C . TYR A 1 144 ? -8.781 -3.753 3.756 1.00 97.00 144 TYR A C 1
ATOM 1136 O O . TYR A 1 144 ? -9.765 -3.678 4.488 1.00 97.00 144 TYR A O 1
ATOM 1144 N N . GLU A 1 145 ? -8.680 -4.704 2.824 1.00 96.56 145 GLU A N 1
ATOM 1145 C CA . GLU A 1 145 ? -9.722 -5.718 2.639 1.00 96.56 145 GLU A CA 1
ATOM 1146 C C . GLU A 1 145 ? -9.889 -6.617 3.873 1.00 96.56 145 GLU A C 1
ATOM 1148 O O . GLU A 1 145 ? -10.994 -7.091 4.135 1.00 96.56 145 GLU A O 1
ATOM 1153 N N . GLN A 1 146 ? -8.812 -6.870 4.620 1.00 95.56 146 GLN A N 1
ATOM 1154 C CA . GLN A 1 146 ? -8.863 -7.598 5.884 1.00 95.56 146 GLN A CA 1
ATOM 1155 C C . GLN A 1 146 ? -9.584 -6.784 6.958 1.00 95.56 146 GLN A C 1
ATOM 1157 O O . GLN A 1 146 ? -10.549 -7.298 7.517 1.00 95.56 146 GLN A O 1
ATOM 1162 N N . LEU A 1 147 ? -9.212 -5.515 7.161 1.00 96.44 147 LEU A N 1
ATOM 1163 C CA . LEU A 1 147 ? -9.903 -4.623 8.102 1.00 96.44 147 LEU A CA 1
ATOM 1164 C C . LEU A 1 147 ? -11.397 -4.503 7.784 1.00 96.44 147 LEU A C 1
ATOM 1166 O O . LEU A 1 147 ? -12.223 -4.662 8.676 1.00 96.44 147 LEU A O 1
ATOM 1170 N N . THR A 1 148 ? -11.764 -4.331 6.509 1.00 97.44 148 THR A N 1
ATOM 1171 C CA . THR A 1 148 ? -13.172 -4.293 6.078 1.00 97.44 148 THR A CA 1
ATOM 1172 C C . THR A 1 148 ? -13.955 -5.553 6.463 1.00 97.44 148 THR A C 1
ATOM 1174 O O . THR A 1 148 ? -15.167 -5.466 6.649 1.00 97.44 148 THR A O 1
ATOM 1177 N N . ARG A 1 149 ? -13.306 -6.723 6.540 1.00 95.38 149 ARG A N 1
ATOM 1178 C CA . ARG A 1 149 ? -13.963 -7.988 6.908 1.00 95.38 149 ARG A CA 1
ATOM 1179 C C . ARG A 1 149 ? -14.059 -8.204 8.412 1.00 95.38 149 ARG A C 1
ATOM 1181 O O . ARG A 1 149 ? -14.978 -8.893 8.838 1.00 95.38 149 ARG A O 1
ATOM 1188 N N . THR A 1 150 ? -13.085 -7.719 9.176 1.00 95.31 150 THR A N 1
ATOM 1189 C CA . THR A 1 150 ? -12.922 -8.101 10.585 1.00 95.31 150 THR A CA 1
ATOM 1190 C C . THR A 1 150 ? -13.367 -7.036 11.570 1.00 95.31 150 THR A C 1
ATOM 1192 O O . THR A 1 150 ? -13.606 -7.375 12.722 1.00 95.31 150 THR A O 1
ATOM 1195 N N . THR A 1 151 ? -13.450 -5.774 11.152 1.00 97.62 151 THR A N 1
ATOM 1196 C CA . THR A 1 151 ? -13.858 -4.694 12.051 1.00 97.62 151 THR A CA 1
ATOM 1197 C C . THR A 1 151 ? -15.331 -4.786 12.436 1.00 97.62 151 THR A C 1
ATOM 1199 O O . THR A 1 151 ? -16.190 -5.079 11.600 1.00 97.62 151 THR A O 1
ATOM 1202 N N . GLU A 1 152 ? -15.633 -4.474 13.694 1.00 97.81 152 GLU A N 1
ATOM 1203 C CA . GLU A 1 152 ? -17.006 -4.291 14.176 1.00 97.81 152 GLU A CA 1
ATOM 1204 C C . GLU A 1 152 ? -17.543 -2.883 13.868 1.00 97.81 152 GLU A C 1
ATOM 1206 O O . GLU A 1 152 ? -18.750 -2.650 13.926 1.00 97.81 152 GLU A O 1
ATOM 1211 N N . ASN A 1 153 ? -16.665 -1.941 13.501 1.00 98.50 153 ASN A N 1
ATOM 1212 C CA . ASN A 1 153 ? -17.037 -0.564 13.209 1.00 98.50 153 ASN A CA 1
ATOM 1213 C C . ASN A 1 153 ? -17.440 -0.405 11.729 1.00 98.50 153 ASN A C 1
ATOM 1215 O O . ASN A 1 153 ? -16.582 -0.422 10.839 1.00 98.50 153 ASN A O 1
ATOM 1219 N N . PRO A 1 154 ? -18.735 -0.201 11.417 1.00 98.25 154 PRO A N 1
ATOM 1220 C CA . PRO A 1 154 ? -19.204 -0.148 10.032 1.00 98.25 154 PRO A CA 1
ATOM 1221 C C . PRO A 1 154 ? -18.651 1.057 9.256 1.00 98.25 154 PRO A C 1
ATOM 1223 O O . PRO A 1 154 ? -18.541 0.998 8.029 1.00 98.25 154 PRO A O 1
ATOM 1226 N N . VAL A 1 155 ? -18.271 2.131 9.956 1.00 98.62 155 VAL A N 1
ATOM 1227 C CA . VAL A 1 155 ? -17.688 3.336 9.355 1.00 98.62 155 VAL A CA 1
ATOM 1228 C C . VAL A 1 155 ? -16.238 3.078 8.956 1.00 98.62 155 VAL A C 1
ATOM 1230 O O . VAL A 1 155 ? -15.857 3.395 7.829 1.00 98.62 155 VAL A O 1
ATOM 1233 N N . LEU A 1 156 ? -15.459 2.411 9.817 1.00 98.56 156 LEU A N 1
ATOM 1234 C CA . LEU A 1 156 ? -14.124 1.912 9.464 1.00 98.56 156 LEU A CA 1
ATOM 1235 C C . LEU A 1 156 ? -14.203 0.938 8.280 1.00 98.56 156 LEU A C 1
ATOM 1237 O O . LEU A 1 156 ? -13.442 1.069 7.320 1.00 98.56 156 LEU A O 1
ATOM 1241 N N . ALA A 1 157 ? -15.162 0.005 8.290 1.00 98.62 157 ALA A N 1
ATOM 1242 C CA . ALA A 1 157 ? -15.327 -0.954 7.201 1.00 98.62 157 ALA A CA 1
ATOM 1243 C C . ALA A 1 157 ? -15.558 -0.265 5.845 1.00 98.62 157 ALA A C 1
ATOM 1245 O O . ALA A 1 157 ? -14.961 -0.667 4.841 1.00 98.62 157 ALA A O 1
ATOM 1246 N N . GLU A 1 158 ? -16.411 0.765 5.809 1.00 98.62 158 GLU A N 1
ATOM 1247 C CA . GLU A 1 158 ? -16.683 1.559 4.607 1.00 98.62 158 GLU A CA 1
ATOM 1248 C C . GLU A 1 158 ? -15.489 2.429 4.197 1.00 98.62 158 GLU A C 1
ATOM 1250 O O . GLU A 1 158 ? -15.148 2.459 3.012 1.00 98.62 158 GLU A O 1
ATOM 1255 N N . LEU A 1 159 ? -14.800 3.067 5.146 1.00 98.50 159 LEU A N 1
ATOM 1256 C CA . LEU A 1 159 ? -13.582 3.828 4.868 1.00 98.50 159 LEU A CA 1
ATOM 1257 C C . LEU A 1 159 ? -12.511 2.937 4.215 1.00 98.50 159 LEU A C 1
ATOM 1259 O O . LEU A 1 159 ? -12.042 3.243 3.117 1.00 98.50 159 LEU A O 1
ATOM 1263 N N . CYS A 1 160 ? -12.195 1.786 4.817 1.00 98.38 160 CYS A N 1
ATOM 1264 C CA . CYS A 1 160 ? -11.251 0.818 4.253 1.00 98.38 160 CYS A CA 1
ATOM 1265 C C . CYS A 1 160 ? -11.705 0.294 2.883 1.00 98.38 160 CYS A C 1
ATOM 1267 O O . CYS A 1 160 ? -10.882 0.125 1.986 1.00 98.38 160 CYS A O 1
ATOM 1269 N N . ARG A 1 161 ? -13.012 0.095 2.664 1.00 98.31 161 ARG A N 1
ATOM 1270 C CA . ARG A 1 161 ? -13.557 -0.330 1.363 1.00 98.31 161 ARG A CA 1
ATOM 1271 C C . ARG A 1 161 ? -13.326 0.723 0.276 1.00 98.31 161 ARG A C 1
ATOM 1273 O O . ARG A 1 161 ? -13.030 0.369 -0.871 1.00 98.31 161 ARG A O 1
ATOM 1280 N N . ARG A 1 162 ? -13.466 2.007 0.616 1.00 97.88 162 ARG A N 1
ATOM 1281 C CA . ARG A 1 162 ? -13.207 3.133 -0.295 1.00 97.88 162 ARG A CA 1
ATOM 1282 C C . ARG A 1 162 ? -11.727 3.253 -0.628 1.00 97.88 162 ARG A C 1
ATOM 1284 O O . ARG A 1 162 ? -11.414 3.385 -1.812 1.00 97.88 162 ARG A O 1
ATOM 1291 N N . ILE A 1 163 ? -10.857 3.141 0.376 1.00 97.44 163 ILE A N 1
ATOM 1292 C CA . ILE A 1 163 ? -9.399 3.151 0.201 1.00 97.44 163 ILE A CA 1
ATOM 1293 C C . ILE A 1 163 ? -8.967 1.961 -0.662 1.00 97.44 163 ILE A C 1
ATOM 1295 O O . ILE A 1 163 ? -8.424 2.161 -1.742 1.00 97.44 163 ILE A O 1
ATOM 1299 N N . ALA A 1 164 ? -9.377 0.734 -0.325 1.00 97.31 164 ALA A N 1
ATOM 1300 C CA . ALA A 1 164 ? -9.088 -0.475 -1.107 1.00 97.31 164 ALA A CA 1
ATOM 1301 C C . ALA A 1 164 ? -9.498 -0.366 -2.592 1.00 97.31 164 ALA A C 1
ATOM 1303 O O . ALA A 1 164 ? -8.895 -0.971 -3.482 1.00 97.31 164 ALA A O 1
ATOM 1304 N N . LYS A 1 165 ? -10.545 0.406 -2.910 1.00 96.38 165 LYS A N 1
ATOM 1305 C CA . LYS A 1 165 ? -10.933 0.672 -4.304 1.00 96.38 165 LYS A CA 1
ATOM 1306 C C . LYS A 1 165 ? -9.921 1.563 -5.034 1.00 96.38 165 LYS A C 1
ATOM 1308 O O . LYS A 1 165 ? -9.819 1.441 -6.258 1.00 96.38 165 LYS A O 1
ATOM 1313 N N . GLN A 1 166 ? -9.244 2.471 -4.338 1.00 96.06 166 GLN A N 1
ATOM 1314 C CA . GLN A 1 166 ? -8.149 3.284 -4.870 1.00 96.06 166 GLN A CA 1
ATOM 1315 C C . GLN A 1 166 ? -6.869 2.457 -5.015 1.00 96.06 166 GLN A C 1
ATOM 1317 O O . GLN A 1 166 ? -6.417 2.318 -6.153 1.00 96.06 166 GLN A O 1
ATOM 1322 N N . GLU A 1 167 ? -6.443 1.757 -3.958 1.00 95.75 167 GLU A N 1
ATOM 1323 C CA . GLU A 1 167 ? -5.296 0.824 -3.957 1.00 95.75 167 GLU A CA 1
ATOM 1324 C C . GLU A 1 167 ? -5.358 -0.156 -5.135 1.00 95.75 167 GLU A C 1
ATOM 1326 O O . GLU A 1 167 ? -4.403 -0.394 -5.870 1.00 95.75 167 GLU A O 1
ATOM 1331 N N . ARG A 1 168 ? -6.546 -0.710 -5.422 1.00 96.75 168 ARG A N 1
ATOM 1332 C CA . ARG A 1 168 ? -6.718 -1.639 -6.549 1.00 96.75 168 ARG A CA 1
ATOM 1333 C C . ARG A 1 168 ? -6.387 -0.999 -7.902 1.00 96.75 168 ARG A C 1
ATOM 1335 O O . ARG A 1 168 ? -5.940 -1.701 -8.813 1.00 96.75 168 ARG A O 1
ATOM 1342 N N . ARG A 1 169 ? -6.631 0.306 -8.073 1.00 96.12 169 ARG A N 1
ATOM 1343 C CA . ARG A 1 169 ? -6.250 1.050 -9.287 1.00 96.12 169 ARG A CA 1
ATOM 1344 C C . ARG A 1 169 ? -4.756 1.340 -9.303 1.00 96.12 169 ARG A C 1
ATOM 1346 O O . ARG A 1 169 ? -4.162 1.200 -10.372 1.00 96.12 169 ARG A O 1
ATOM 1353 N N . HIS A 1 170 ? -4.180 1.723 -8.165 1.00 96.00 170 HIS A N 1
ATOM 1354 C CA . HIS A 1 170 ? -2.743 1.950 -8.001 1.00 96.00 170 HIS A CA 1
ATOM 1355 C C . HIS A 1 170 ? -1.963 0.685 -8.342 1.00 96.00 170 HIS A C 1
ATOM 1357 O O . HIS A 1 170 ? -1.194 0.678 -9.306 1.00 96.00 170 HIS A O 1
ATOM 1363 N N . PHE A 1 171 ? -2.303 -0.429 -7.688 1.00 96.94 171 PHE A N 1
ATOM 1364 C CA . PHE A 1 171 ? -1.818 -1.768 -8.001 1.00 96.94 171 PHE A CA 1
ATOM 1365 C C . PHE A 1 171 ? -1.921 -2.079 -9.496 1.00 96.94 171 PHE A C 1
ATOM 1367 O O . PHE A 1 171 ? -0.943 -2.474 -10.131 1.00 96.94 171 PHE A O 1
ATOM 1374 N N . ALA A 1 172 ? -3.109 -1.906 -10.088 1.00 96.62 172 ALA A N 1
ATOM 1375 C CA . ALA A 1 172 ? -3.323 -2.231 -11.493 1.00 96.62 172 ALA A CA 1
ATOM 1376 C C . ALA A 1 172 ? -2.439 -1.391 -12.422 1.00 96.62 172 ALA A C 1
ATOM 1378 O O . ALA A 1 172 ? -1.992 -1.900 -13.455 1.00 96.62 172 ALA A O 1
ATOM 1379 N N . TRP A 1 173 ? -2.192 -0.126 -12.085 1.00 95.81 173 TRP A N 1
ATOM 1380 C CA . TRP A 1 173 ? -1.316 0.735 -12.863 1.00 95.81 173 TRP A CA 1
ATOM 1381 C C . TRP A 1 173 ? 0.146 0.297 -12.728 1.00 95.81 173 TRP A C 1
ATOM 1383 O O . TRP A 1 173 ? 0.756 -0.038 -13.747 1.00 95.81 173 TRP A O 1
ATOM 1393 N N . TYR A 1 174 ? 0.665 0.185 -11.501 1.00 96.06 174 TYR A N 1
ATOM 1394 C CA . TYR A 1 174 ? 2.034 -0.270 -11.234 1.00 96.06 174 TYR A CA 1
ATOM 1395 C C . TYR A 1 174 ? 2.320 -1.626 -11.883 1.00 96.06 174 TYR A C 1
ATOM 1397 O O . TYR A 1 174 ? 3.294 -1.779 -12.620 1.00 96.06 174 TYR A O 1
ATOM 1405 N N . TYR A 1 175 ? 1.427 -2.598 -11.685 1.00 97.56 175 TYR A N 1
ATOM 1406 C CA . TYR A 1 175 ? 1.567 -3.9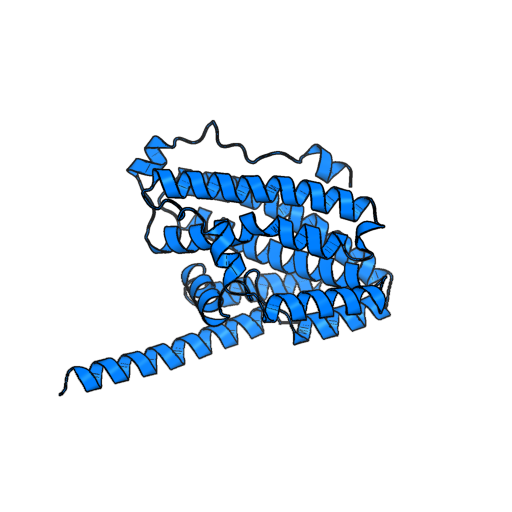51 -12.213 1.00 97.56 175 TYR A CA 1
ATOM 1407 C C . TYR A 1 175 ? 1.611 -3.968 -13.745 1.00 97.56 175 TYR A C 1
ATOM 1409 O O . TYR A 1 175 ? 2.453 -4.639 -14.344 1.00 97.56 175 TYR A O 1
ATOM 1417 N N . ASN A 1 176 ? 0.709 -3.242 -14.416 1.00 96.88 176 ASN A N 1
ATOM 1418 C CA . ASN A 1 176 ? 0.700 -3.207 -15.880 1.00 96.88 176 ASN A CA 1
ATOM 1419 C C . ASN A 1 176 ? 1.911 -2.464 -16.442 1.00 96.88 176 ASN A C 1
ATOM 1421 O O . ASN A 1 176 ? 2.475 -2.905 -17.443 1.00 96.88 176 ASN A O 1
ATOM 1425 N N . ASN A 1 177 ? 2.329 -1.383 -15.788 1.00 95.00 177 ASN A N 1
ATOM 1426 C CA . ASN A 1 177 ? 3.507 -0.625 -16.172 1.00 95.00 177 ASN A CA 1
ATOM 1427 C C . ASN A 1 177 ? 4.788 -1.476 -16.038 1.00 95.00 177 ASN A C 1
ATOM 1429 O O . ASN A 1 177 ? 5.572 -1.569 -16.988 1.00 95.00 177 ASN A O 1
ATOM 1433 N N . ALA A 1 178 ? 4.937 -2.190 -14.914 1.00 95.88 178 ALA A N 1
ATOM 1434 C CA . ALA A 1 178 ? 6.002 -3.165 -14.691 1.00 95.88 178 ALA A CA 1
ATOM 1435 C C . ALA A 1 178 ? 5.983 -4.273 -15.752 1.00 95.88 178 ALA A C 1
ATOM 1437 O O . ALA A 1 178 ? 7.015 -4.568 -16.350 1.00 95.88 178 ALA A O 1
ATOM 1438 N N . ARG A 1 179 ? 4.808 -4.848 -16.044 1.00 97.38 179 ARG A N 1
ATOM 1439 C CA . ARG A 1 179 ? 4.645 -5.910 -17.050 1.00 97.38 179 ARG A CA 1
ATOM 1440 C C . ARG A 1 179 ? 5.147 -5.489 -18.429 1.00 97.38 179 ARG A C 1
ATOM 1442 O O . ARG A 1 179 ? 5.885 -6.253 -19.047 1.00 97.38 179 ARG A O 1
ATOM 1449 N N . THR A 1 180 ? 4.762 -4.302 -18.900 1.00 95.44 180 THR A N 1
ATOM 1450 C CA . THR A 1 180 ? 5.194 -3.776 -20.204 1.00 95.44 180 THR A CA 1
ATOM 1451 C C . THR A 1 180 ? 6.712 -3.614 -20.250 1.00 95.44 180 THR A C 1
ATOM 1453 O O . THR A 1 180 ? 7.370 -4.193 -21.112 1.00 95.44 180 THR A O 1
ATOM 1456 N N . ARG A 1 181 ? 7.295 -2.939 -19.254 1.00 94.00 181 ARG A N 1
ATOM 1457 C CA . ARG A 1 181 ? 8.746 -2.700 -19.189 1.00 94.00 181 ARG A CA 1
ATOM 1458 C C . ARG A 1 181 ? 9.557 -3.992 -19.076 1.00 94.00 181 ARG A C 1
ATOM 1460 O O . ARG A 1 181 ? 10.593 -4.159 -19.725 1.00 94.00 181 ARG A O 1
ATOM 1467 N N . LEU A 1 182 ? 9.071 -4.937 -18.269 1.00 95.94 182 LEU A N 1
ATOM 1468 C CA . LEU A 1 182 ? 9.673 -6.259 -18.134 1.00 95.94 182 LEU A CA 1
ATOM 1469 C C . LEU A 1 182 ? 9.588 -7.039 -19.443 1.00 95.94 182 LEU A C 1
ATOM 1471 O O . LEU A 1 182 ? 10.543 -7.735 -19.763 1.00 95.94 182 LEU A O 1
ATOM 1475 N N . ALA A 1 183 ? 8.517 -6.927 -20.232 1.00 95.88 183 ALA A N 1
ATOM 1476 C CA . ALA A 1 183 ? 8.433 -7.591 -21.535 1.00 95.88 183 ALA A CA 1
ATOM 1477 C C . ALA A 1 183 ? 9.494 -7.062 -22.521 1.00 95.88 183 ALA A C 1
ATOM 1479 O O . ALA A 1 183 ? 10.154 -7.851 -23.205 1.00 95.88 183 ALA A O 1
ATOM 1480 N N . GLU A 1 184 ? 9.727 -5.751 -22.520 1.00 93.88 184 GLU A N 1
ATOM 1481 C CA . GLU A 1 184 ? 10.588 -5.048 -23.478 1.00 93.88 184 GLU A CA 1
ATOM 1482 C C . GLU A 1 184 ? 12.095 -5.260 -23.249 1.00 93.88 184 GLU A C 1
ATOM 1484 O O . GLU A 1 184 ? 12.868 -5.257 -24.206 1.00 93.88 184 GLU A O 1
ATOM 1489 N N . SER A 1 185 ? 12.545 -5.493 -22.007 1.00 93.25 185 SER A N 1
ATOM 1490 C CA . SER A 1 185 ? 13.984 -5.532 -21.689 1.00 93.25 185 SER A CA 1
ATOM 1491 C C . SER A 1 185 ? 14.428 -6.783 -20.927 1.00 93.25 185 SER A C 1
ATOM 1493 O O . SER A 1 185 ? 14.129 -6.972 -19.748 1.00 93.25 185 SER A O 1
ATOM 1495 N N . LYS A 1 186 ? 15.263 -7.619 -21.571 1.00 93.19 186 LYS A N 1
ATOM 1496 C CA . LYS A 1 186 ? 15.919 -8.780 -20.928 1.00 93.19 186 LYS A CA 1
ATOM 1497 C C . LYS A 1 186 ? 16.797 -8.370 -19.743 1.00 93.19 186 LYS A C 1
ATOM 1499 O O . LYS A 1 186 ? 16.887 -9.114 -18.767 1.00 93.19 186 LYS A O 1
ATOM 1504 N N . MET A 1 187 ? 17.468 -7.220 -19.843 1.00 90.56 187 MET A N 1
ATOM 1505 C CA . MET A 1 187 ? 18.329 -6.712 -18.775 1.00 90.56 187 MET A CA 1
ATOM 1506 C C . MET A 1 187 ? 17.490 -6.267 -17.577 1.00 90.56 187 MET A C 1
ATOM 1508 O O . MET A 1 187 ? 17.781 -6.702 -16.464 1.00 90.56 187 MET A O 1
ATOM 1512 N N . ALA A 1 188 ? 16.398 -5.529 -17.817 1.00 91.25 188 ALA A N 1
ATOM 1513 C CA . ALA A 1 188 ? 15.481 -5.109 -16.762 1.00 91.25 188 ALA A CA 1
ATOM 1514 C C . ALA A 1 188 ? 14.913 -6.315 -16.010 1.00 91.25 188 ALA A C 1
ATOM 1516 O O . ALA A 1 188 ? 14.991 -6.345 -14.790 1.00 91.25 188 ALA A O 1
ATOM 1517 N N . ARG A 1 189 ? 14.478 -7.371 -16.716 1.00 94.81 189 ARG A N 1
ATOM 1518 C CA . ARG A 1 189 ? 14.027 -8.620 -16.074 1.00 94.81 189 ARG A CA 1
ATOM 1519 C C . ARG A 1 189 ? 15.067 -9.216 -15.134 1.00 94.81 189 ARG A C 1
ATOM 1521 O O . ARG A 1 189 ? 14.754 -9.536 -13.994 1.00 94.81 189 ARG A O 1
ATOM 1528 N N . ARG A 1 190 ? 16.311 -9.366 -15.601 1.00 93.44 190 ARG A N 1
ATOM 1529 C CA . ARG A 1 190 ? 17.392 -9.959 -14.795 1.00 93.44 190 ARG A CA 1
ATOM 1530 C C . ARG A 1 190 ? 17.730 -9.101 -13.580 1.00 93.44 190 ARG A C 1
ATOM 1532 O O . ARG A 1 190 ? 17.938 -9.653 -12.504 1.00 93.44 190 ARG A O 1
ATOM 1539 N N . LEU A 1 191 ? 17.803 -7.782 -13.756 1.00 91.75 191 LEU A N 1
ATOM 1540 C CA . LEU A 1 191 ? 18.126 -6.853 -12.678 1.00 91.75 191 LEU A CA 1
ATOM 1541 C C . LEU A 1 191 ? 16.998 -6.799 -11.647 1.00 91.75 191 LEU A C 1
ATOM 1543 O O . LEU A 1 191 ? 17.259 -6.995 -10.464 1.00 91.75 191 LEU A O 1
ATOM 1547 N N . THR A 1 192 ? 15.757 -6.610 -12.104 1.00 93.25 192 THR A N 1
ATOM 1548 C CA . THR A 1 192 ? 14.570 -6.609 -11.250 1.00 93.25 192 THR A CA 1
ATOM 1549 C C . THR A 1 192 ? 14.470 -7.917 -10.488 1.00 93.25 192 THR A C 1
ATOM 1551 O O . THR A 1 192 ? 14.408 -7.861 -9.271 1.00 93.25 192 THR A O 1
ATOM 1554 N N . ARG A 1 193 ? 14.564 -9.080 -11.152 1.00 94.88 193 ARG A N 1
ATOM 1555 C CA . ARG A 1 193 ? 14.529 -10.380 -10.464 1.00 94.88 193 ARG A CA 1
ATOM 1556 C C . ARG A 1 193 ? 15.570 -10.454 -9.351 1.00 94.88 193 ARG A C 1
ATOM 1558 O O . ARG A 1 193 ? 15.208 -10.782 -8.235 1.00 94.88 193 ARG A O 1
ATOM 1565 N N . ARG A 1 194 ? 16.838 -10.137 -9.647 1.00 93.00 194 ARG A N 1
ATOM 1566 C CA . ARG A 1 194 ? 17.943 -10.237 -8.677 1.00 93.00 194 ARG A CA 1
ATOM 1567 C C . ARG A 1 194 ? 17.772 -9.304 -7.483 1.00 93.00 194 ARG A C 1
ATOM 1569 O O . ARG A 1 194 ? 17.974 -9.734 -6.354 1.00 93.00 194 ARG A O 1
ATOM 1576 N N . ILE A 1 195 ? 17.450 -8.035 -7.732 1.00 89.06 195 ILE A N 1
ATOM 1577 C CA . ILE A 1 195 ? 17.325 -7.041 -6.661 1.00 89.06 195 ILE A CA 1
ATOM 1578 C C . ILE A 1 195 ? 16.063 -7.314 -5.843 1.00 89.06 195 ILE A C 1
ATOM 1580 O O . ILE A 1 195 ? 16.134 -7.375 -4.622 1.00 89.06 195 ILE A O 1
ATOM 1584 N N . PHE A 1 196 ? 14.933 -7.549 -6.509 1.00 90.81 196 PHE A N 1
ATOM 1585 C CA . PHE A 1 196 ? 13.667 -7.857 -5.851 1.00 90.81 196 PHE A CA 1
ATOM 1586 C C . PHE A 1 196 ? 13.779 -9.136 -5.008 1.00 90.81 196 PHE A C 1
ATOM 1588 O O . PHE A 1 196 ? 13.383 -9.134 -3.854 1.00 90.81 196 PHE A O 1
ATOM 1595 N N . SER A 1 197 ? 14.425 -10.199 -5.506 1.00 90.69 197 SER A N 1
ATOM 1596 C CA . SER A 1 197 ? 14.605 -11.428 -4.717 1.00 90.69 197 SER A CA 1
ATOM 1597 C C . SER A 1 197 ? 15.509 -11.281 -3.498 1.00 90.69 197 SER A C 1
ATOM 1599 O O . SER A 1 197 ? 15.350 -12.022 -2.537 1.00 90.69 197 SER A O 1
ATOM 1601 N N . ALA A 1 198 ? 16.491 -10.381 -3.550 1.00 86.12 198 ALA A N 1
ATOM 1602 C CA . ALA A 1 198 ? 17.489 -10.253 -2.493 1.00 86.12 198 ALA A CA 1
ATOM 1603 C C . ALA A 1 198 ? 17.101 -9.233 -1.417 1.00 86.12 198 ALA A C 1
ATOM 1605 O O . ALA A 1 198 ? 17.495 -9.391 -0.266 1.00 86.12 198 ALA A O 1
ATOM 1606 N N . PHE A 1 199 ? 16.372 -8.183 -1.795 1.00 83.94 199 PHE A N 1
ATOM 1607 C CA . PHE A 1 199 ? 16.195 -7.007 -0.945 1.00 83.94 199 PHE A CA 1
ATOM 1608 C C . PHE A 1 199 ? 14.738 -6.684 -0.626 1.00 83.94 199 PHE A C 1
ATOM 1610 O O . PHE A 1 199 ? 14.503 -5.709 0.082 1.00 83.94 199 PHE A O 1
ATOM 1617 N N . TRP A 1 200 ? 13.765 -7.442 -1.149 1.00 85.69 200 TRP A N 1
ATOM 1618 C CA . TRP A 1 200 ? 12.360 -7.125 -0.910 1.00 85.69 200 TRP A CA 1
ATOM 1619 C C . TRP A 1 200 ? 12.010 -7.093 0.578 1.00 85.69 200 TRP A C 1
ATOM 1621 O O . TRP A 1 200 ? 12.347 -8.003 1.340 1.00 85.69 200 TRP A O 1
ATOM 1631 N N . SER A 1 201 ? 11.293 -6.041 0.956 1.00 78.19 201 SER A N 1
ATOM 1632 C CA . SER A 1 201 ? 10.726 -5.828 2.278 1.00 78.19 201 SER A CA 1
ATOM 1633 C C . SER A 1 201 ? 9.373 -5.111 2.152 1.00 78.19 201 SER A C 1
ATOM 1635 O O . SER A 1 201 ? 9.155 -4.360 1.190 1.00 78.19 201 SER A O 1
ATOM 1637 N N . PRO A 1 202 ? 8.441 -5.335 3.095 1.00 72.00 202 PRO A N 1
ATOM 1638 C CA . PRO A 1 202 ? 7.161 -4.629 3.127 1.00 72.00 202 PRO A CA 1
ATOM 1639 C C . PRO A 1 202 ? 7.346 -3.118 3.332 1.00 72.00 202 PRO A C 1
ATOM 1641 O O . PRO A 1 202 ? 8.336 -2.682 3.925 1.00 72.00 202 PRO A O 1
ATOM 1644 N N . VAL A 1 203 ? 6.388 -2.311 2.851 1.00 64.19 203 VAL A N 1
ATOM 1645 C CA . VAL A 1 203 ? 6.412 -0.848 3.041 1.00 64.19 203 VAL A CA 1
ATOM 1646 C C . VAL A 1 203 ? 6.576 -0.545 4.519 1.00 64.19 203 VAL A C 1
ATOM 1648 O O . VAL A 1 203 ? 5.945 -1.194 5.341 1.00 64.19 203 VAL A O 1
ATOM 1651 N N . GLY A 1 204 ? 7.419 0.426 4.861 1.00 56.50 204 GLY A N 1
ATOM 1652 C CA . GLY A 1 204 ? 7.669 0.800 6.250 1.00 56.50 204 GLY A CA 1
ATOM 1653 C C . GLY A 1 204 ? 8.802 0.041 6.929 1.00 56.50 204 GLY A C 1
ATOM 1654 O O . GLY A 1 204 ? 9.215 0.458 8.012 1.00 56.50 204 GLY A O 1
ATOM 1655 N N . ALA A 1 205 ? 9.351 -1.007 6.306 1.00 54.22 205 ALA A N 1
ATOM 1656 C CA . ALA A 1 205 ? 10.666 -1.526 6.670 1.00 54.22 205 ALA A CA 1
ATOM 1657 C C . ALA A 1 205 ? 11.706 -0.422 6.406 1.00 54.22 205 ALA A C 1
ATOM 1659 O O . ALA A 1 205 ? 11.898 -0.003 5.268 1.00 54.22 205 ALA A O 1
ATOM 1660 N N . GLY A 1 206 ? 12.291 0.127 7.472 1.00 53.84 206 GLY A N 1
ATOM 1661 C CA . GLY A 1 206 ? 13.149 1.320 7.426 1.00 53.84 206 GLY A CA 1
ATOM 1662 C C . GLY A 1 206 ? 12.577 2.498 8.214 1.00 53.84 206 GLY A C 1
ATOM 1663 O O . GLY A 1 206 ? 13.338 3.215 8.849 1.00 53.84 206 GLY A O 1
ATOM 1664 N N . VAL A 1 207 ? 11.249 2.635 8.268 1.00 53.75 207 VAL A N 1
ATOM 1665 C CA . VAL A 1 207 ? 10.531 3.551 9.175 1.00 53.75 207 VAL A CA 1
ATOM 1666 C C . VAL A 1 207 ? 10.379 2.924 10.563 1.00 53.75 207 VAL A C 1
ATOM 1668 O O . VAL A 1 207 ? 10.589 3.582 11.580 1.00 53.75 207 VAL A O 1
ATOM 1671 N N . LYS A 1 208 ? 10.054 1.628 10.593 1.00 59.88 208 LYS A N 1
ATOM 1672 C CA . LYS A 1 208 ? 10.069 0.771 11.782 1.00 59.88 208 LYS A CA 1
ATOM 1673 C C . LYS A 1 208 ? 11.028 -0.397 11.559 1.00 59.88 208 LYS A C 1
ATOM 1675 O O . LYS A 1 208 ? 11.414 -0.688 10.423 1.00 59.88 208 LYS A O 1
ATOM 1680 N N . SER A 1 209 ? 11.428 -1.065 12.638 1.00 65.31 209 SER A N 1
ATOM 1681 C CA . SER A 1 209 ? 12.255 -2.271 12.542 1.00 65.31 209 SER A CA 1
ATOM 1682 C C . SER A 1 209 ? 11.497 -3.406 11.844 1.00 65.31 209 SER A C 1
ATOM 1684 O O . SER A 1 209 ? 10.279 -3.527 11.987 1.00 65.31 209 SER A O 1
ATOM 1686 N N . ASP A 1 210 ? 12.210 -4.301 11.156 1.00 66.06 210 ASP A N 1
ATOM 1687 C CA . ASP A 1 210 ? 11.605 -5.471 10.493 1.00 66.06 210 ASP A CA 1
ATOM 1688 C C . ASP A 1 210 ? 10.751 -6.313 11.452 1.00 66.06 210 ASP A C 1
ATOM 1690 O O . ASP A 1 210 ? 9.742 -6.890 11.058 1.00 66.06 210 ASP A O 1
ATOM 1694 N N . THR A 1 211 ? 11.125 -6.347 12.736 1.00 66.56 211 THR A N 1
ATOM 1695 C CA . THR A 1 211 ? 10.365 -7.040 13.785 1.00 66.56 211 THR A CA 1
ATOM 1696 C C . THR A 1 211 ? 9.019 -6.371 14.068 1.00 66.56 211 THR A C 1
ATOM 1698 O O . THR A 1 211 ? 8.038 -7.062 14.329 1.00 66.56 211 THR A O 1
ATOM 1701 N N . GLU A 1 212 ? 8.947 -5.042 14.049 1.00 70.94 212 GLU A N 1
ATOM 1702 C CA . GLU A 1 212 ? 7.692 -4.314 14.257 1.00 70.94 212 GLU A CA 1
ATOM 1703 C C . GLU A 1 212 ? 6.752 -4.481 13.069 1.00 70.94 212 GLU A C 1
ATOM 1705 O O . GLU A 1 212 ? 5.562 -4.719 13.271 1.00 70.94 212 GLU A O 1
ATOM 1710 N N . VAL A 1 213 ? 7.288 -4.435 11.845 1.00 72.75 213 VAL A N 1
ATOM 1711 C CA . VAL A 1 213 ? 6.492 -4.667 10.633 1.00 72.75 213 VAL A CA 1
ATOM 1712 C C . VAL A 1 213 ? 5.972 -6.106 10.594 1.00 72.75 213 VAL A C 1
ATOM 1714 O O . VAL A 1 213 ? 4.778 -6.322 10.407 1.00 72.75 213 VAL A O 1
ATOM 1717 N N . ALA A 1 214 ? 6.823 -7.088 10.898 1.00 73.75 214 ALA A N 1
ATOM 1718 C CA . ALA A 1 214 ? 6.437 -8.491 11.045 1.00 73.75 214 ALA A CA 1
ATOM 1719 C C . ALA A 1 214 ? 5.311 -8.699 12.070 1.00 73.75 214 ALA A C 1
ATOM 1721 O O . ALA A 1 214 ? 4.316 -9.366 11.781 1.00 73.75 214 ALA A O 1
ATOM 1722 N N . LYS A 1 215 ? 5.444 -8.107 13.265 1.00 75.88 215 LYS A N 1
ATOM 1723 C CA . LYS A 1 215 ? 4.420 -8.180 14.318 1.00 75.88 215 LYS A CA 1
ATOM 1724 C C . LYS A 1 215 ? 3.105 -7.568 13.861 1.00 75.88 215 LYS A C 1
ATOM 1726 O O . LYS A 1 215 ? 2.049 -8.123 14.153 1.00 75.88 215 LYS A O 1
ATOM 1731 N N . LEU A 1 216 ? 3.160 -6.447 13.148 1.00 80.25 216 LEU A N 1
ATOM 1732 C CA . LEU A 1 216 ? 1.962 -5.798 12.645 1.00 80.25 216 LEU A CA 1
ATOM 1733 C C . LEU A 1 216 ? 1.273 -6.635 11.566 1.00 80.25 216 LEU A C 1
ATOM 1735 O O . LEU A 1 216 ? 0.066 -6.845 11.647 1.00 80.25 216 LEU A O 1
ATOM 1739 N N . CYS A 1 217 ? 2.030 -7.175 10.606 1.00 80.56 217 CYS A N 1
ATOM 1740 C CA . CYS A 1 217 ? 1.496 -8.091 9.602 1.00 80.56 217 CYS A CA 1
ATOM 1741 C C . CYS A 1 217 ? 0.860 -9.329 10.249 1.00 80.56 217 CYS A C 1
ATOM 1743 O O . CYS A 1 217 ? -0.232 -9.717 9.851 1.00 80.56 217 CYS A O 1
ATOM 1745 N N . ALA A 1 218 ? 1.486 -9.905 11.279 1.00 79.62 218 ALA A N 1
ATOM 1746 C CA . ALA A 1 218 ? 0.939 -11.050 12.008 1.00 79.62 218 ALA A CA 1
ATOM 1747 C C . ALA A 1 218 ? -0.335 -10.711 12.807 1.00 79.62 218 ALA A C 1
ATOM 1749 O O . ALA A 1 218 ? -1.225 -11.550 12.926 1.00 79.62 218 ALA A O 1
ATOM 1750 N N . ARG A 1 219 ? -0.450 -9.486 13.343 1.00 84.25 219 ARG A N 1
ATOM 1751 C CA . ARG A 1 219 ? -1.676 -9.004 14.009 1.00 84.25 219 ARG A CA 1
ATOM 1752 C C . ARG A 1 219 ? -2.804 -8.755 13.010 1.00 84.25 219 ARG A C 1
ATOM 1754 O O . ARG A 1 219 ? -3.940 -9.135 13.269 1.00 84.25 219 ARG A O 1
ATOM 1761 N N . LEU A 1 220 ? -2.486 -8.138 11.874 1.00 87.56 220 LEU A N 1
ATOM 1762 C CA . LEU A 1 220 ? -3.445 -7.849 10.811 1.00 87.56 220 LEU A CA 1
ATOM 1763 C C . LEU A 1 220 ? -3.946 -9.133 10.134 1.00 87.56 220 LEU A C 1
ATOM 1765 O O . LEU A 1 220 ? -5.139 -9.276 9.869 1.00 87.56 220 LEU A O 1
ATOM 1769 N N . PHE A 1 221 ? -3.048 -10.086 9.890 1.00 88.38 221 PHE A N 1
ATOM 1770 C CA . PHE A 1 221 ? -3.337 -11.368 9.256 1.00 88.38 221 PHE A CA 1
ATOM 1771 C C . PHE A 1 221 ? -3.061 -12.527 10.229 1.00 88.38 221 PHE A C 1
ATOM 1773 O O . PHE A 1 221 ? -2.013 -13.169 10.142 1.00 88.38 221 PHE A O 1
ATOM 1780 N N . PRO A 1 222 ? -3.989 -12.822 11.155 1.00 83.38 222 PRO A N 1
ATOM 1781 C CA . PRO A 1 222 ? -3.754 -13.814 12.196 1.00 83.38 222 PRO A CA 1
ATOM 1782 C C . PRO A 1 222 ? -3.610 -15.238 11.638 1.00 83.38 222 PRO A C 1
ATOM 1784 O O . PRO A 1 222 ? -4.299 -15.642 10.696 1.00 83.38 222 PRO A O 1
ATOM 1787 N N . GLY A 1 223 ? -2.735 -16.024 12.271 1.00 80.62 223 GLY A N 1
ATOM 1788 C CA . GLY A 1 223 ? -2.517 -17.436 11.950 1.00 80.62 223 GLY A CA 1
ATOM 1789 C C . GLY A 1 223 ? -1.970 -17.654 10.537 1.00 80.62 223 GLY A C 1
ATOM 1790 O O . GLY A 1 223 ? -1.063 -16.954 10.091 1.00 80.62 223 GLY A O 1
ATOM 1791 N N . GLN A 1 224 ? -2.539 -18.625 9.817 1.00 85.19 224 GLN A N 1
ATOM 1792 C CA . GLN A 1 224 ? -2.113 -18.968 8.455 1.00 85.19 224 GLN A CA 1
ATOM 1793 C C . GLN A 1 224 ? -2.422 -17.860 7.434 1.00 85.19 224 GLN A C 1
ATOM 1795 O O . GLN A 1 224 ? -1.857 -17.854 6.338 1.00 85.19 224 GLN A O 1
ATOM 1800 N N . ARG A 1 225 ? -3.271 -16.883 7.790 1.00 88.06 225 ARG A N 1
ATOM 1801 C CA . ARG A 1 225 ? -3.728 -15.858 6.850 1.00 88.06 225 ARG A CA 1
ATOM 1802 C C . ARG A 1 225 ? -2.584 -15.008 6.305 1.00 88.06 225 ARG A C 1
ATOM 1804 O O . ARG A 1 225 ? -2.651 -14.604 5.147 1.00 88.06 225 ARG A O 1
ATOM 1811 N N . PHE A 1 226 ? -1.537 -14.749 7.094 1.00 88.12 226 PHE A N 1
ATOM 1812 C CA . PHE A 1 226 ? -0.393 -13.981 6.599 1.00 88.12 226 PHE A CA 1
ATOM 1813 C C . PHE A 1 226 ? 0.336 -14.722 5.472 1.00 88.12 226 PHE A C 1
ATOM 1815 O O . PHE A 1 226 ? 0.633 -14.125 4.440 1.00 88.12 226 PHE A O 1
ATOM 1822 N N . LEU A 1 227 ? 0.550 -16.030 5.635 1.00 89.50 227 LEU A N 1
ATOM 1823 C CA . LEU A 1 227 ? 1.181 -16.877 4.623 1.00 89.50 227 LEU A CA 1
ATOM 1824 C C . LEU A 1 227 ? 0.305 -17.020 3.372 1.00 89.50 227 LEU A C 1
ATOM 1826 O O . LEU A 1 227 ? 0.820 -16.966 2.261 1.00 89.50 227 LEU A O 1
ATOM 1830 N N . GLU A 1 228 ? -1.017 -17.132 3.528 1.00 92.62 228 GLU A N 1
ATOM 1831 C CA . GLU A 1 228 ? -1.947 -17.140 2.389 1.00 92.62 228 GLU A CA 1
ATOM 1832 C C . GLU A 1 228 ? -1.879 -15.838 1.588 1.00 92.62 228 GLU A C 1
ATOM 1834 O O . GLU A 1 228 ? -1.748 -15.868 0.368 1.00 92.62 228 GLU A O 1
ATOM 1839 N N . VAL A 1 229 ? -1.927 -14.690 2.270 1.00 92.94 229 VAL A N 1
ATOM 1840 C CA . VAL A 1 229 ? -1.822 -13.374 1.628 1.00 92.94 229 VAL A CA 1
ATOM 1841 C C . VAL A 1 229 ? -0.468 -13.215 0.938 1.00 92.94 229 VAL A C 1
ATOM 1843 O O . VAL A 1 229 ? -0.417 -12.741 -0.196 1.00 92.94 229 VAL A O 1
ATOM 1846 N N . ALA A 1 230 ? 0.616 -13.645 1.583 1.00 92.12 230 ALA A N 1
ATOM 1847 C CA . ALA A 1 230 ? 1.949 -13.629 0.997 1.00 92.12 230 ALA A CA 1
ATOM 1848 C C . ALA A 1 230 ? 2.013 -14.464 -0.293 1.00 92.12 230 ALA A C 1
ATOM 1850 O O . ALA A 1 230 ? 2.418 -13.951 -1.337 1.00 92.12 230 ALA A O 1
ATOM 1851 N N . ALA A 1 231 ? 1.506 -15.699 -0.254 1.00 94.56 231 ALA A N 1
ATOM 1852 C CA . ALA A 1 231 ? 1.447 -16.588 -1.409 1.00 94.56 231 ALA A CA 1
ATOM 1853 C C . ALA A 1 231 ? 0.539 -16.047 -2.531 1.00 94.56 231 ALA A C 1
ATOM 1855 O O . ALA A 1 231 ? 0.868 -16.171 -3.711 1.00 94.56 231 ALA A O 1
ATOM 1856 N N . GLU A 1 232 ? -0.590 -15.408 -2.199 1.00 95.75 232 GLU A N 1
ATOM 1857 C CA . GLU A 1 232 ? -1.466 -14.739 -3.173 1.00 95.75 232 GLU A CA 1
ATOM 1858 C C . GLU A 1 232 ? -0.723 -13.611 -3.916 1.00 95.75 232 GLU A C 1
ATOM 1860 O O . GLU A 1 232 ? -0.867 -13.469 -5.139 1.00 95.75 232 GLU A O 1
ATOM 1865 N N . ILE A 1 233 ? 0.075 -12.815 -3.192 1.00 95.56 233 ILE A N 1
ATOM 1866 C CA . ILE A 1 233 ? 0.882 -11.730 -3.766 1.00 95.56 233 ILE A CA 1
ATOM 1867 C C . ILE A 1 233 ? 1.994 -12.311 -4.639 1.00 95.56 233 ILE A C 1
ATOM 1869 O O . ILE A 1 233 ? 2.102 -11.922 -5.803 1.00 95.56 233 ILE A O 1
ATOM 1873 N N . ASP A 1 234 ? 2.764 -13.279 -4.142 1.00 96.38 234 ASP A N 1
ATOM 1874 C CA . ASP A 1 234 ? 3.827 -13.932 -4.913 1.00 96.38 234 ASP A CA 1
ATOM 1875 C C . ASP A 1 234 ? 3.284 -14.587 -6.188 1.00 96.38 234 ASP A C 1
ATOM 1877 O O . ASP A 1 234 ? 3.783 -14.328 -7.284 1.00 96.38 234 ASP A O 1
ATOM 1881 N N . ALA A 1 235 ? 2.172 -15.325 -6.104 1.00 97.19 235 ALA A N 1
ATOM 1882 C CA . ALA A 1 235 ? 1.526 -15.932 -7.267 1.00 97.19 235 ALA A CA 1
ATOM 1883 C C . ALA A 1 235 ? 1.060 -14.893 -8.299 1.00 97.19 235 ALA A C 1
ATOM 1885 O O . ALA A 1 235 ? 1.012 -15.168 -9.506 1.00 97.19 235 ALA A O 1
ATOM 1886 N N . LYS A 1 236 ? 0.692 -13.687 -7.852 1.00 97.56 236 LYS A N 1
ATOM 1887 C CA . LYS A 1 236 ? 0.348 -12.584 -8.748 1.00 97.56 236 LYS A CA 1
ATOM 1888 C C . LYS A 1 236 ? 1.595 -11.966 -9.374 1.00 97.56 236 LYS A C 1
ATOM 1890 O O . LYS A 1 236 ? 1.598 -11.760 -10.588 1.00 97.56 236 LYS A O 1
ATOM 1895 N N . MET A 1 237 ? 2.632 -11.699 -8.587 1.00 97.31 237 MET A N 1
ATOM 1896 C CA . MET A 1 237 ? 3.892 -11.108 -9.047 1.00 97.31 237 MET A CA 1
ATOM 1897 C C . MET A 1 237 ? 4.664 -12.046 -9.981 1.00 97.31 237 MET A C 1
ATOM 1899 O O . MET A 1 237 ? 5.223 -11.586 -10.974 1.00 97.31 237 MET A O 1
ATOM 1903 N N . ALA A 1 238 ? 4.590 -13.359 -9.763 1.00 96.94 238 ALA A N 1
ATOM 1904 C CA . ALA A 1 238 ? 5.193 -14.385 -10.610 1.00 96.94 238 ALA A CA 1
ATOM 1905 C C . ALA A 1 238 ? 4.637 -14.420 -12.045 1.00 96.94 238 ALA A C 1
ATOM 1907 O O . ALA A 1 238 ? 5.248 -15.015 -12.928 1.00 96.94 238 ALA A O 1
ATOM 1908 N N . ARG A 1 239 ? 3.495 -13.768 -12.312 1.00 97.31 239 ARG A N 1
ATOM 1909 C CA . ARG A 1 239 ? 2.948 -13.596 -13.672 1.00 97.31 239 ARG A CA 1
ATOM 1910 C C . ARG A 1 239 ? 3.612 -12.452 -14.445 1.00 97.31 239 ARG A C 1
ATOM 1912 O O . ARG A 1 239 ? 3.278 -12.239 -15.614 1.00 97.31 239 ARG A O 1
ATOM 1919 N N . LEU A 1 240 ? 4.483 -11.668 -13.810 1.00 97.81 240 LEU A N 1
ATOM 1920 C CA . LEU A 1 240 ? 5.289 -10.665 -14.494 1.00 97.81 240 LEU A CA 1
ATOM 1921 C C . LEU A 1 240 ? 6.466 -11.343 -15.218 1.00 97.81 240 LEU A C 1
ATOM 1923 O O . LEU A 1 240 ? 7.107 -12.218 -14.635 1.00 97.81 240 LEU A O 1
ATOM 1927 N N . PRO A 1 241 ? 6.798 -10.924 -16.455 1.00 97.81 241 PRO A N 1
ATOM 1928 C CA . PRO A 1 241 ? 7.855 -11.564 -17.232 1.00 97.81 241 PRO A CA 1
ATOM 1929 C C . PRO A 1 241 ? 9.198 -11.611 -16.489 1.00 97.81 241 PRO A C 1
ATOM 1931 O O . PRO A 1 241 ? 9.777 -10.569 -16.175 1.00 97.81 241 PRO A O 1
ATOM 1934 N N . GLY A 1 242 ? 9.744 -12.810 -16.281 1.00 95.38 242 GLY A N 1
ATOM 1935 C CA . GLY A 1 242 ? 11.041 -13.024 -15.629 1.00 95.38 242 GLY A CA 1
ATOM 1936 C C . GLY A 1 242 ? 10.996 -13.128 -14.101 1.00 95.38 242 GLY A C 1
ATOM 1937 O O . GLY A 1 242 ? 12.050 -13.320 -13.481 1.00 95.38 242 GLY A O 1
ATOM 1938 N N . LEU A 1 243 ? 9.818 -13.006 -13.484 1.00 96.50 243 LEU A N 1
ATOM 1939 C CA . LEU A 1 243 ? 9.620 -13.150 -12.036 1.00 96.50 243 LEU A CA 1
ATOM 1940 C C . LEU A 1 243 ? 8.991 -14.496 -11.654 1.00 96.50 243 LEU A C 1
ATOM 1942 O O . LEU A 1 243 ? 8.620 -14.700 -10.504 1.00 96.50 243 LEU A O 1
ATOM 1946 N N . GLU A 1 244 ? 8.909 -15.437 -12.592 1.00 96.31 244 GLU A N 1
ATOM 1947 C CA . GLU A 1 244 ? 8.306 -16.745 -12.365 1.00 96.31 244 GLU A CA 1
ATOM 1948 C C . GLU A 1 244 ? 9.031 -17.487 -11.223 1.00 96.31 244 GLU A C 1
ATOM 1950 O O . GLU A 1 244 ? 10.268 -17.471 -11.132 1.00 96.31 244 GLU A O 1
ATOM 1955 N N . GLY A 1 245 ? 8.254 -18.119 -10.339 1.00 92.75 245 GLY A N 1
ATOM 1956 C CA . GLY A 1 245 ? 8.765 -18.904 -9.210 1.00 92.75 245 GLY A CA 1
ATOM 1957 C C . GLY A 1 245 ? 9.480 -18.099 -8.120 1.00 92.75 245 GLY A C 1
ATOM 1958 O O . GLY A 1 245 ? 10.272 -18.676 -7.383 1.00 92.75 245 GLY A O 1
ATOM 1959 N N . LEU A 1 246 ? 9.284 -16.778 -8.054 1.00 93.38 246 LEU A N 1
ATOM 1960 C CA . LEU A 1 246 ? 9.678 -15.992 -6.884 1.00 93.38 246 LEU A CA 1
ATOM 1961 C C . LEU A 1 246 ? 8.628 -16.136 -5.777 1.00 93.38 246 LEU A C 1
ATOM 1963 O O . LEU A 1 246 ? 7.444 -15.985 -6.062 1.00 93.38 246 LEU A O 1
ATOM 1967 N N . ASN A 1 247 ? 9.098 -16.363 -4.547 1.00 93.31 247 ASN A N 1
ATOM 1968 C CA . ASN A 1 247 ? 8.288 -16.486 -3.330 1.00 93.31 247 ASN A CA 1
ATOM 1969 C C . ASN A 1 247 ? 8.785 -15.499 -2.252 1.00 93.31 247 ASN A C 1
ATOM 1971 O O . ASN A 1 247 ? 9.017 -15.865 -1.104 1.00 93.31 247 ASN A O 1
ATOM 1975 N N . VAL A 1 248 ? 9.091 -14.258 -2.643 1.00 90.75 248 VAL A N 1
ATOM 1976 C CA . VAL A 1 248 ? 9.881 -13.339 -1.800 1.00 90.75 248 VAL A CA 1
ATOM 1977 C C . VAL A 1 248 ? 9.073 -12.793 -0.627 1.00 90.75 248 VAL A C 1
ATOM 1979 O O . VAL A 1 248 ? 9.639 -12.536 0.439 1.00 90.75 248 VAL A O 1
ATOM 1982 N N . ILE A 1 249 ? 7.759 -12.629 -0.815 1.00 89.94 249 ILE A N 1
ATOM 1983 C CA . ILE A 1 249 ? 6.854 -12.176 0.240 1.00 89.94 249 ILE A CA 1
ATOM 1984 C C . ILE A 1 249 ? 6.597 -13.331 1.209 1.00 89.94 249 ILE A C 1
ATOM 1986 O O . ILE A 1 249 ? 6.614 -13.126 2.423 1.00 89.94 249 ILE A O 1
ATOM 1990 N N . GLU A 1 250 ? 6.420 -14.548 0.697 1.00 90.31 250 GLU A N 1
ATOM 1991 C CA . GLU A 1 250 ? 6.273 -15.755 1.506 1.00 90.31 250 GLU A CA 1
ATOM 1992 C C . GLU A 1 250 ? 7.534 -16.021 2.338 1.00 90.31 250 GLU A C 1
ATOM 1994 O O . GLU A 1 250 ? 7.447 -16.194 3.553 1.00 90.31 250 GLU A O 1
ATOM 1999 N N . ASP A 1 251 ? 8.718 -15.946 1.726 1.00 89.25 251 ASP A N 1
ATOM 2000 C CA . ASP A 1 251 ? 10.003 -16.092 2.412 1.00 89.25 251 ASP A CA 1
ATOM 2001 C C . ASP A 1 251 ? 10.164 -15.056 3.537 1.00 89.25 251 ASP A C 1
ATOM 2003 O O . ASP A 1 251 ? 10.678 -15.368 4.615 1.00 89.25 251 ASP A O 1
ATOM 2007 N N . TYR A 1 252 ? 9.731 -13.810 3.307 1.00 85.06 252 TYR A N 1
ATOM 2008 C CA . TYR A 1 252 ? 9.699 -12.783 4.348 1.00 85.06 252 TYR A CA 1
ATOM 2009 C C . TYR A 1 252 ? 8.723 -13.151 5.470 1.00 85.06 252 TYR A C 1
ATOM 2011 O O . TYR A 1 252 ? 9.099 -13.083 6.641 1.00 85.06 252 TYR A O 1
ATOM 2019 N N . ALA A 1 253 ? 7.502 -13.570 5.131 1.00 84.31 253 ALA A N 1
ATOM 2020 C CA . ALA A 1 253 ? 6.473 -13.937 6.097 1.00 84.31 253 ALA A CA 1
ATOM 2021 C C . ALA A 1 253 ? 6.905 -15.121 6.981 1.00 84.31 253 ALA A C 1
ATOM 2023 O O . ALA A 1 253 ? 6.753 -15.062 8.202 1.00 84.31 253 ALA A O 1
ATOM 2024 N N . HIS A 1 254 ? 7.534 -16.148 6.400 1.00 85.00 254 HIS A N 1
ATOM 2025 C CA . HIS A 1 254 ? 8.111 -17.275 7.143 1.00 85.00 254 HIS A CA 1
ATOM 2026 C C . HIS A 1 254 ? 9.176 -16.813 8.139 1.00 85.00 254 HIS A C 1
ATOM 2028 O O . HIS A 1 254 ? 9.101 -17.144 9.324 1.00 85.00 254 HIS A O 1
ATOM 2034 N N . ARG A 1 255 ? 10.142 -15.991 7.701 1.00 81.12 255 ARG A N 1
ATOM 2035 C CA . ARG A 1 255 ? 11.171 -15.437 8.602 1.00 81.12 255 ARG A CA 1
ATOM 2036 C C . ARG A 1 255 ? 10.547 -14.599 9.717 1.00 81.12 255 ARG A C 1
ATOM 2038 O O . ARG A 1 255 ? 10.912 -14.758 10.880 1.00 81.12 255 ARG A O 1
ATOM 2045 N N . ALA A 1 256 ? 9.599 -13.731 9.378 1.00 74.62 256 ALA A N 1
ATOM 2046 C CA . ALA A 1 256 ? 8.884 -12.874 10.317 1.00 74.62 256 ALA A CA 1
ATOM 2047 C C . ALA A 1 256 ? 8.181 -13.679 11.428 1.00 74.62 256 ALA A C 1
ATOM 2049 O O . ALA A 1 256 ? 8.305 -13.337 12.606 1.00 74.62 256 ALA A O 1
ATOM 2050 N N . LEU A 1 257 ? 7.502 -14.774 11.070 1.00 72.38 257 LEU A N 1
ATOM 2051 C CA . LEU A 1 257 ? 6.797 -15.642 12.017 1.00 72.38 257 LEU A CA 1
ATOM 2052 C C . LEU A 1 257 ? 7.757 -16.445 12.913 1.00 72.38 257 LEU A C 1
ATOM 2054 O O . LEU A 1 257 ? 7.549 -16.509 14.127 1.00 72.38 257 LEU A O 1
ATOM 2058 N N . ILE A 1 258 ? 8.842 -16.997 12.356 1.00 70.94 258 ILE A N 1
ATOM 2059 C CA . ILE A 1 258 ? 9.867 -17.733 13.126 1.00 70.94 258 ILE A CA 1
ATOM 2060 C C . ILE A 1 258 ? 10.521 -16.812 14.164 1.00 70.94 258 ILE A C 1
ATOM 2062 O O . ILE A 1 258 ? 10.521 -17.105 15.359 1.00 70.94 258 ILE A O 1
ATOM 2066 N N . THR A 1 259 ? 10.992 -15.640 13.729 1.00 62.03 259 THR A N 1
ATOM 2067 C CA . THR A 1 259 ? 11.677 -14.679 14.612 1.00 62.03 259 THR A CA 1
ATOM 2068 C C . THR A 1 259 ? 10.745 -14.117 15.698 1.00 62.03 259 THR A C 1
ATOM 2070 O O . THR A 1 259 ? 11.200 -13.729 16.778 1.00 62.03 259 THR A O 1
ATOM 2073 N N . GLY A 1 260 ? 9.434 -14.071 15.431 1.00 55.28 260 GLY A N 1
ATOM 2074 C CA . GLY A 1 260 ? 8.409 -13.695 16.407 1.00 55.28 260 GLY A CA 1
ATOM 2075 C C . GLY A 1 260 ? 8.172 -14.754 17.488 1.00 55.28 260 GLY A C 1
ATOM 2076 O O . GLY A 1 260 ? 7.962 -14.397 18.648 1.00 55.28 260 GLY A O 1
ATOM 2077 N N . THR A 1 261 ? 8.265 -16.036 17.126 1.00 51.31 261 THR A N 1
ATOM 2078 C CA . THR A 1 261 ? 7.992 -17.174 18.019 1.00 51.31 261 THR A CA 1
ATOM 2079 C C . THR A 1 261 ? 9.168 -17.437 18.966 1.00 51.31 261 THR A C 1
ATOM 2081 O O . THR A 1 261 ? 8.969 -17.563 20.175 1.00 51.31 261 THR A O 1
ATOM 2084 N N . ASP A 1 262 ? 10.406 -17.391 18.461 1.00 46.75 262 ASP A N 1
ATOM 2085 C CA . ASP A 1 262 ? 11.613 -17.620 19.273 1.00 46.75 262 ASP A CA 1
ATOM 2086 C C . ASP A 1 262 ? 11.799 -16.568 20.382 1.00 46.75 262 ASP A C 1
ATOM 2088 O O . ASP A 1 262 ? 12.271 -16.876 21.478 1.00 46.75 262 ASP A O 1
ATOM 2092 N N . ARG A 1 263 ? 11.368 -15.319 20.152 1.00 47.03 263 ARG A N 1
ATOM 2093 C CA . ARG A 1 263 ? 11.430 -14.262 21.178 1.00 47.03 263 ARG A CA 1
ATOM 2094 C C . ARG A 1 263 ? 10.270 -14.289 22.172 1.00 47.03 263 ARG A C 1
ATOM 2096 O O . ARG A 1 263 ? 10.464 -13.842 23.299 1.00 47.03 263 ARG A O 1
ATOM 2103 N N . GLN A 1 264 ? 9.094 -14.806 21.805 1.00 43.88 264 GLN A N 1
ATOM 2104 C CA . GLN A 1 264 ? 8.012 -15.047 22.771 1.00 43.88 264 GLN A CA 1
ATOM 2105 C C . GLN A 1 264 ? 8.367 -16.181 23.738 1.00 43.88 264 GLN A C 1
ATOM 2107 O O . GLN A 1 264 ? 8.078 -16.068 24.926 1.00 43.88 264 GLN A O 1
ATOM 2112 N N . LEU A 1 265 ? 9.053 -17.222 23.257 1.00 42.00 265 LEU A N 1
ATOM 2113 C CA . LEU A 1 265 ? 9.592 -18.291 24.101 1.00 42.00 265 LEU A CA 1
ATOM 2114 C C . LEU A 1 265 ? 10.708 -17.781 25.030 1.00 42.00 265 LEU A C 1
ATOM 2116 O O . LEU A 1 265 ? 10.716 -18.117 26.212 1.00 42.00 265 LEU A O 1
ATOM 2120 N N . ALA A 1 266 ? 11.595 -16.907 24.541 1.00 42.84 266 ALA A N 1
ATOM 2121 C CA . ALA A 1 266 ? 12.621 -16.276 25.377 1.00 42.84 266 ALA A CA 1
ATOM 2122 C C . ALA A 1 266 ? 12.020 -15.345 26.453 1.00 42.84 266 ALA A C 1
ATOM 2124 O O . ALA A 1 266 ? 12.364 -15.458 27.626 1.00 42.84 266 ALA A O 1
ATOM 2125 N N . ALA A 1 267 ? 11.061 -14.486 26.087 1.00 44.97 267 ALA A N 1
ATOM 2126 C CA . ALA A 1 267 ? 10.394 -13.582 27.031 1.00 44.97 267 ALA A CA 1
ATOM 2127 C C . ALA A 1 267 ? 9.473 -14.315 28.029 1.00 44.97 267 ALA A C 1
ATOM 2129 O O . ALA A 1 267 ? 9.293 -13.860 29.158 1.00 44.97 267 ALA A O 1
ATOM 2130 N N . GLY A 1 268 ? 8.898 -15.456 27.632 1.00 39.56 268 GLY A N 1
ATOM 2131 C CA . GLY A 1 268 ? 8.130 -16.333 28.519 1.00 39.56 268 GLY A CA 1
ATOM 2132 C C . GLY A 1 268 ? 8.999 -17.036 29.569 1.00 39.56 268 GLY A C 1
ATOM 2133 O O . GLY A 1 268 ? 8.560 -17.191 30.708 1.00 39.56 268 GLY A O 1
ATOM 2134 N N . ASN A 1 269 ? 10.240 -17.389 29.218 1.00 43.66 269 ASN A N 1
ATOM 2135 C CA . ASN A 1 269 ? 11.207 -17.973 30.152 1.00 43.66 269 ASN A CA 1
ATOM 2136 C C . ASN A 1 269 ? 11.772 -16.943 31.143 1.00 43.66 269 ASN A C 1
ATOM 2138 O O . ASN A 1 269 ? 11.913 -17.262 32.323 1.00 43.66 269 ASN A O 1
ATOM 2142 N N . ASP A 1 270 ? 12.026 -15.704 30.712 1.00 44.34 270 ASP A N 1
ATOM 2143 C CA . ASP A 1 270 ? 12.507 -14.642 31.611 1.00 44.34 270 ASP A CA 1
ATOM 2144 C C . ASP A 1 270 ? 11.450 -14.251 32.663 1.00 44.34 270 ASP A C 1
ATOM 2146 O O . ASP A 1 270 ? 11.781 -14.029 33.829 1.00 44.34 270 ASP A O 1
ATOM 2150 N N . ASN A 1 271 ? 10.161 -14.259 32.297 1.00 43.22 271 ASN A N 1
ATOM 2151 C CA . ASN A 1 271 ? 9.065 -14.015 33.244 1.00 43.22 271 ASN A CA 1
ATOM 2152 C C . ASN A 1 271 ? 8.823 -15.183 34.218 1.00 43.22 271 ASN A C 1
ATOM 2154 O O . ASN A 1 271 ? 8.336 -14.952 35.324 1.00 43.22 271 ASN A O 1
ATOM 2158 N N . GLN A 1 272 ? 9.158 -16.425 33.849 1.00 41.38 272 GLN A N 1
ATOM 2159 C CA . GLN A 1 272 ? 9.102 -17.560 34.779 1.00 41.38 272 GLN A CA 1
ATOM 2160 C C . GLN A 1 272 ? 10.276 -17.561 35.761 1.00 41.38 272 GLN A C 1
ATOM 2162 O O . GLN A 1 272 ? 10.069 -17.859 36.934 1.00 41.38 272 GLN A O 1
ATOM 2167 N N . LEU A 1 273 ? 11.474 -17.163 35.324 1.00 43.34 273 LEU A N 1
ATOM 2168 C CA . LEU A 1 273 ? 12.643 -17.040 36.199 1.00 43.34 273 LEU A CA 1
ATOM 2169 C C . LEU A 1 273 ? 12.490 -15.889 37.207 1.00 43.34 273 LEU A C 1
ATOM 2171 O O . LEU A 1 273 ? 12.842 -16.058 38.373 1.00 43.34 273 LEU A O 1
ATOM 2175 N N . ALA A 1 274 ? 11.892 -14.765 36.798 1.00 41.59 274 ALA A N 1
ATOM 2176 C CA . ALA A 1 274 ? 11.613 -13.626 37.679 1.00 41.59 274 ALA A CA 1
ATOM 2177 C C . ALA A 1 274 ? 10.451 -13.859 38.668 1.00 41.59 274 ALA A C 1
ATOM 2179 O O . ALA A 1 274 ? 10.391 -13.193 39.694 1.00 41.59 274 ALA A O 1
ATOM 2180 N N . ALA A 1 275 ? 9.541 -14.800 38.388 1.00 38.59 275 ALA A N 1
ATOM 2181 C CA . ALA A 1 275 ? 8.451 -15.179 39.296 1.00 38.59 275 ALA A CA 1
ATOM 2182 C C . ALA A 1 275 ? 8.836 -16.301 40.285 1.00 38.59 275 ALA A C 1
ATOM 2184 O O . ALA A 1 275 ? 8.038 -16.662 41.150 1.00 38.59 275 ALA A O 1
ATOM 2185 N N . SER A 1 276 ? 10.043 -16.862 40.149 1.00 43.44 276 SER A N 1
ATOM 2186 C CA . SER A 1 276 ? 10.597 -17.918 41.010 1.00 43.44 276 SER A CA 1
ATOM 2187 C C . SER A 1 276 ? 11.768 -17.463 41.897 1.00 43.44 276 SER A C 1
ATOM 2189 O O . SER A 1 276 ? 12.413 -18.308 42.519 1.00 43.44 276 SER A O 1
ATOM 2191 N N . ALA A 1 277 ? 12.041 -16.155 41.951 1.00 38.38 277 ALA A N 1
ATOM 2192 C CA . ALA A 1 277 ? 13.044 -15.516 42.809 1.00 38.38 277 ALA A CA 1
ATOM 2193 C C . ALA A 1 277 ? 12.363 -14.579 43.815 1.00 38.38 277 ALA A C 1
ATOM 2195 O O . ALA A 1 277 ? 12.841 -14.527 44.971 1.00 38.38 277 ALA A O 1
#

Mean predicted aligned error: 7.62 Å

Solvent-accessible surface area (backbone atoms only — not comparable to full-atom values): 14574 Å² total; per-residue (Å²): 109,68,75,59,63,76,70,62,61,65,71,88,60,88,86,56,57,58,66,58,33,34,73,69,30,70,54,74,68,53,51,55,52,46,51,49,48,29,57,49,34,60,42,40,61,55,56,46,50,57,46,54,74,34,56,44,53,74,37,67,63,55,43,53,48,48,56,52,49,42,53,34,33,44,36,50,17,50,54,44,46,50,53,31,37,54,42,74,54,59,75,63,87,60,43,86,55,49,57,56,63,78,35,66,63,65,53,52,53,48,53,50,50,51,51,49,46,23,69,78,31,52,79,30,38,50,34,33,52,23,45,50,47,20,55,43,31,48,51,53,26,52,50,27,55,43,47,38,70,70,53,89,28,68,46,57,20,50,52,28,51,57,48,31,59,50,31,53,50,52,20,52,48,26,41,51,54,17,34,54,47,24,67,77,26,75,64,31,18,54,50,31,38,55,50,48,66,73,66,67,71,63,84,50,61,71,70,42,55,64,66,56,53,33,52,49,49,44,67,72,25,56,78,68,47,38,51,52,53,21,44,55,48,21,62,55,53,26,71,32,53,69,31,63,89,48,51,54,51,32,55,48,47,54,52,36,51,52,62,52,50,60,51,51,55,51,56,54,49,54,56,52,56,67,73,73,113

Secondary structure (DSSP, 8-state):
-HHHHHT--PPP-TTS-HHHHHHH---HHHHHHHHHHHHHHTTHHHHHHHHHTSGGGG-HHHHHHHHHHHHHHHHHHHHHHHHHHHTT-PPPTTHHHHHHHTTTTHHHHHHHHHHHHHHH-TTTHHHHHHHHHHHHHHHHHHHHHHHHHH-S-HHHHHHHHHHHHHHHHHHHHHHHHHHHHHHH-HHHHHHHHHHHHHH---TTBTTB-HHHHHHHHHHHSTTTHHHHHHHHHHHHHTTSTT-TT--HHHHHHHHHHHHHHHHHHHHHHHHHHHT--

Sequence (277 aa):
MDKFLKHSRRIETTDLDWELAARVGISATEAEVLTYFADIEGQTIFYLKELLMTNAARDPEVVAFLTTWNYEEFFHAEGIAQLLEVCGHPLEQGRKTEVRTGVQLSAKVEAAAQTLLSKLFPSSFPTLSMTWGASQEMLTLRGYEQLTRTTENPVLAELCRRIAKQERRHFAWYYNNARTRLAESKMARRLTRRIFSAFWSPVGAGVKSDTEVAKLCARLFPGQRFLEVAAEIDAKMARLPGLEGLNVIEDYAHRALITGTDRQLAAGNDNQLAASA